Protein 6FU9 (pdb70)

Structure (mmCIF, N/CA/C/O backbone):
data_6FU9
#
_entry.id   6FU9
#
_cell.length_a   37.090
_cell.length_b   87.130
_cell.length_c   103.840
_cell.angle_alpha   90.00
_cell.angle_beta   90.00
_cell.angle_gamma   90.00
#
_symmetry.space_group_name_H-M   'P 21 21 21'
#
loop_
_entity.id
_entity.type
_entity.pdbx_description
1 polymer 'NBS-LRR class disease resistance protein'
2 polymer 'AVR-Pik protein'
3 water water
#
loop_
_atom_site.group_PDB
_atom_site.id
_atom_site.type_symbol
_atom_site.label_atom_id
_atom_site.label_alt_id
_atom_site.label_comp_id
_atom_site.label_asym_id
_atom_site.label_entity_id
_atom_site.label_seq_id
_atom_site.pdbx_PDB_ins_code
_atom_site.Cartn_x
_atom_site.Cartn_y
_atom_site.Cartn_z
_atom_site.occupancy
_atom_site.B_iso_or_equiv
_atom_site.auth_seq_id
_atom_site.auth_comp_id
_atom_site.auth_asym_id
_atom_site.auth_atom_id
_atom_site.pdbx_PDB_model_num
ATOM 1 N N . GLY A 1 3 ? 26.711 4.668 -1.267 1.00 45.52 186 GLY A N 1
ATOM 2 C CA . GLY A 1 3 ? 25.435 5.239 -0.787 1.00 42.79 186 GLY A CA 1
ATOM 3 C C . GLY A 1 3 ? 24.477 4.159 -0.335 1.00 34.61 186 GLY A C 1
ATOM 4 O O . GLY A 1 3 ? 24.851 3.031 0.030 1.00 41.59 186 GLY A O 1
ATOM 5 N N . GLY A 1 4 ? 23.216 4.482 -0.393 1.00 28.96 187 GLY A N 1
ATOM 6 C CA . GLY A 1 4 ? 22.243 3.545 0.128 1.00 24.11 187 GLY A CA 1
ATOM 7 C C . GLY A 1 4 ? 21.945 2.441 -0.819 1.00 20.42 187 GLY A C 1
ATOM 8 O O . GLY A 1 4 ? 22.269 2.541 -2.015 1.00 23.34 187 GLY A O 1
ATOM 9 N N . GLU A 1 5 ? 21.271 1.435 -0.333 1.00 17.56 188 GLU A N 1
ATOM 10 C CA . GLU A 1 5 ? 20.673 0.443 -1.252 1.00 16.16 188 GLU A CA 1
ATOM 11 C C . GLU A 1 5 ? 19.769 1.144 -2.252 1.00 15.59 188 GLU A C 1
ATOM 12 O O . GLU A 1 5 ? 18.950 1.967 -1.883 1.00 14.71 188 GLU A O 1
ATOM 18 N N . MET A 1 6 ? 19.938 0.780 -3.527 1.00 14.73 189 MET A N 1
ATOM 19 C CA . MET A 1 6 ? 19.229 1.483 -4.585 1.00 14.15 189 MET A CA 1
ATOM 20 C C . MET A 1 6 ? 17.727 1.163 -4.596 1.00 13.92 189 MET A C 1
ATOM 21 O O . MET A 1 6 ? 17.292 0.135 -4.162 1.00 15.05 189 MET A O 1
ATOM 26 N N . GLN A 1 7 ? 17.008 2.138 -5.142 1.00 15.10 190 GLN A N 1
ATOM 27 C CA . GLN A 1 7 ? 15.579 2.095 -5.338 1.00 14.73 190 GLN A CA 1
ATOM 28 C C . GLN A 1 7 ? 15.241 1.709 -6.802 1.00 12.71 190 GLN A C 1
ATOM 29 O O . GLN A 1 7 ? 16.015 2.064 -7.687 1.00 14.08 190 GLN A O 1
ATOM 35 N N . LYS A 1 8 ? 14.108 1.080 -6.982 1.00 12.30 191 LYS A N 1
ATOM 36 C CA . LYS A 1 8 ? 13.503 0.801 -8.292 1.00 12.93 191 LYS A CA 1
ATOM 37 C C . LYS A 1 8 ? 12.113 1.269 -8.287 1.00 13.37 191 LYS A C 1
ATOM 38 O O . LYS A 1 8 ? 11.281 0.831 -7.433 1.00 17.91 191 LYS A O 1
ATOM 44 N N . ILE A 1 9 ? 11.751 2.219 -9.171 1.00 12.49 192 ILE A N 1
ATOM 45 C CA . ILE A 1 9 ? 10.449 2.790 -9.259 1.00 12.51 192 ILE A CA 1
ATOM 46 C C . ILE A 1 9 ? 9.948 2.576 -10.685 1.00 12.72 192 ILE A C 1
ATOM 47 O O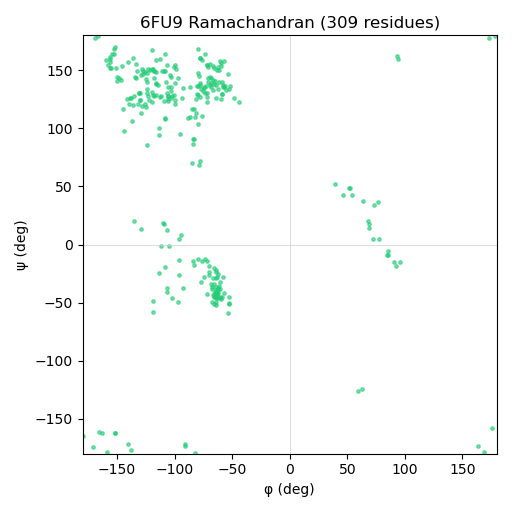 . ILE A 1 9 ? 10.659 2.909 -11.641 1.00 14.74 192 ILE A O 1
ATOM 52 N N . VAL A 1 10 ? 8.770 2.010 -10.836 1.00 12.40 193 VAL A N 1
ATOM 53 C CA . VAL A 1 10 ? 8.185 1.797 -12.177 1.00 13.09 193 VAL A CA 1
ATOM 54 C C . VAL A 1 10 ? 6.928 2.607 -12.289 1.00 12.32 193 VAL A C 1
ATOM 55 O O . VAL A 1 10 ? 6.032 2.497 -11.394 1.00 13.73 193 VAL A O 1
ATOM 59 N N . PHE A 1 11 ? 6.830 3.391 -13.364 1.00 13.10 194 PHE A N 1
ATOM 60 C CA . PHE A 1 11 ? 5.632 4.130 -13.707 1.00 14.09 194 PHE A CA 1
ATOM 61 C C . PHE A 1 11 ? 4.968 3.486 -14.929 1.00 14.20 194 PHE A C 1
ATOM 62 O O . PHE A 1 11 ? 5.672 2.915 -15.777 1.00 16.60 194 PHE A O 1
ATOM 70 N N . LYS A 1 12 ? 3.654 3.590 -14.995 1.00 14.60 195 LYS A N 1
ATOM 71 C CA . LYS A 1 12 ? 2.892 3.334 -16.230 1.00 15.58 195 LYS A CA 1
ATOM 72 C C . LYS A 1 12 ? 2.457 4.675 -16.742 1.00 15.78 195 LYS A C 1
ATOM 73 O O . LYS A 1 12 ? 1.802 5.461 -16.045 1.00 17.70 195 LYS A O 1
ATOM 79 N N . ILE A 1 13 ? 2.830 4.983 -18.011 1.00 16.07 196 ILE A N 1
ATOM 80 C CA . ILE A 1 13 ? 2.483 6.289 -18.631 1.00 17.68 196 ILE A CA 1
ATOM 81 C C . ILE A 1 13 ? 2.046 5.949 -20.006 1.00 20.18 196 ILE A C 1
ATOM 82 O O . ILE A 1 13 ? 2.882 5.580 -20.841 1.00 24.38 196 ILE A O 1
ATOM 87 N N . PRO A 1 14 ? 0.746 6.025 -20.271 1.00 24.41 197 PRO A N 1
ATOM 88 C CA . PRO A 1 14 ? 0.335 5.955 -21.680 1.00 31.16 197 PRO A CA 1
ATOM 89 C C . PRO A 1 14 ? 1.209 6.929 -22.522 1.00 31.94 197 PRO A C 1
ATOM 90 O O . PRO A 1 14 ? 1.352 8.086 -22.171 1.00 42.20 197 PRO A O 1
ATOM 94 N N . MET A 1 15 ? 1.844 6.422 -23.568 1.00 33.73 198 MET A N 1
ATOM 95 C CA . MET A 1 15 ? 2.736 7.294 -24.391 1.00 34.28 198 MET A CA 1
ATOM 96 C C . MET A 1 15 ? 2.446 7.217 -25.858 1.00 45.06 198 MET A C 1
ATOM 97 O O . MET A 1 15 ? 2.599 6.162 -26.412 1.00 47.97 198 MET A O 1
ATOM 102 N N . VAL A 1 16 ? 1.957 8.305 -26.478 1.00 55.25 199 VAL A N 1
ATOM 103 C CA . VAL A 1 16 ? 1.409 8.215 -27.853 1.00 63.33 199 VAL A CA 1
ATOM 104 C C . VAL A 1 16 ? 2.432 7.673 -28.924 1.00 73.60 199 VAL A C 1
ATOM 105 O O . VAL A 1 16 ? 2.027 7.032 -29.908 1.00 142.31 199 VAL A O 1
ATOM 109 N N . ASP A 1 17 ? 3.737 7.891 -28.700 1.00 69.93 200 ASP A N 1
ATOM 110 C CA . ASP A 1 17 ? 4.763 7.715 -29.733 1.00 39.61 200 ASP A CA 1
ATOM 111 C C . ASP A 1 17 ? 6.193 7.816 -29.180 1.00 35.31 200 ASP A C 1
ATOM 112 O O . ASP A 1 17 ? 6.375 7.953 -27.980 1.00 33.34 200 ASP A O 1
ATOM 117 N N . ASP A 1 18 ? 7.230 7.787 -30.009 1.00 44.51 201 ASP A N 1
ATOM 118 C CA . ASP A 1 18 ? 8.607 7.860 -29.472 1.00 33.51 201 ASP A CA 1
ATOM 119 C C . ASP A 1 18 ? 9.075 9.249 -28.961 1.00 29.26 201 ASP A C 1
ATOM 120 O O . ASP A 1 18 ? 9.950 9.323 -28.077 1.00 31.54 201 ASP A O 1
ATOM 125 N N . LYS A 1 19 ? 8.531 10.340 -29.513 1.00 32.27 202 LYS A N 1
ATOM 126 C CA . LYS A 1 19 ? 8.698 11.649 -28.931 1.00 31.12 202 LYS A CA 1
ATOM 127 C C . LYS A 1 19 ? 8.325 11.722 -27.455 1.00 32.55 202 LYS A C 1
ATOM 128 O O . LYS A 1 19 ? 9.058 12.334 -26.675 1.00 30.80 202 LYS A O 1
ATOM 134 N N . SER A 1 20 ? 7.191 11.130 -27.079 1.00 27.87 203 SER A N 1
ATOM 135 C CA . SER A 1 20 ? 6.748 11.178 -25.687 1.00 30.55 203 SER A CA 1
ATOM 136 C C . SER A 1 20 ? 7.695 10.422 -24.794 1.00 31.60 203 SER A C 1
ATOM 137 O O . SER A 1 20 ? 8.053 10.856 -23.655 1.00 27.11 203 SER A O 1
ATOM 140 N N . ARG A 1 21 ? 8.095 9.264 -25.292 1.00 27.33 204 ARG A N 1
ATOM 141 C CA . ARG A 1 21 ? 9.054 8.378 -24.658 1.00 25.89 204 ARG A CA 1
ATOM 142 C C . ARG A 1 21 ? 10.374 9.103 -24.444 1.00 26.40 204 ARG A C 1
ATOM 143 O O . ARG A 1 21 ? 10.929 9.018 -23.336 1.00 27.63 204 ARG A O 1
ATOM 151 N N . THR A 1 22 ? 10.832 9.819 -25.479 1.00 30.26 205 THR A N 1
ATOM 152 C CA . THR A 1 22 ? 12.106 10.557 -25.400 1.00 31.18 205 THR A CA 1
ATOM 153 C C . THR A 1 22 ? 12.048 11.651 -24.343 1.00 25.97 205 THR A C 1
ATOM 154 O O . THR A 1 22 ? 12.991 11.822 -23.576 1.00 25.53 205 THR A O 1
ATOM 158 N N . LYS A 1 23 ? 10.953 12.376 -24.293 1.00 25.60 206 LYS A N 1
ATOM 159 C CA . LYS A 1 23 ? 10.762 13.397 -23.272 1.00 24.37 206 LYS A CA 1
ATOM 160 C C . LYS A 1 23 ? 10.739 12.829 -21.839 1.00 21.56 206 LYS A C 1
ATOM 161 O O . LYS A 1 23 ? 11.339 13.400 -20.943 1.00 21.54 206 LYS A O 1
ATOM 167 N N . ALA A 1 24 ? 10.074 11.711 -21.668 1.00 20.34 207 ALA A N 1
ATOM 168 C CA . ALA A 1 24 ? 10.025 11.038 -20.398 1.00 18.24 207 ALA A CA 1
ATOM 169 C C . ALA A 1 24 ? 11.423 10.604 -20.029 1.00 17.74 207 ALA A C 1
ATOM 170 O O . ALA A 1 24 ? 11.846 10.838 -18.873 1.00 17.80 207 ALA A O 1
ATOM 172 N N . MET A 1 25 ? 12.185 10.012 -20.950 1.00 20.40 208 MET A N 1
ATOM 173 C CA . MET A 1 25 ? 13.492 9.530 -20.554 1.00 20.56 208 MET A CA 1
ATOM 174 C C . MET A 1 25 ? 14.409 10.719 -20.209 1.00 21.01 208 MET A C 1
ATOM 175 O O . MET A 1 25 ? 15.191 10.636 -19.255 1.00 19.75 208 MET A O 1
ATOM 180 N N . SER A 1 26 ? 14.321 11.822 -20.944 1.00 20.26 209 SER A N 1
ATOM 181 C CA A SER A 1 26 ? 15.133 12.978 -20.677 0.50 20.12 209 SER A CA 1
ATOM 182 C CA B SER A 1 26 ? 15.175 12.970 -20.669 0.50 19.67 209 SER A CA 1
ATOM 183 C C . SER A 1 26 ? 14.807 13.616 -19.310 1.00 18.31 209 SER A C 1
ATOM 184 O O . SER A 1 26 ? 15.703 13.991 -18.552 1.00 19.31 209 SER A O 1
ATOM 189 N N . LEU A 1 27 ? 13.529 13.769 -19.046 1.00 16.51 210 LEU A N 1
ATOM 190 C CA . LEU A 1 27 ? 13.079 14.326 -17.762 1.00 17.00 210 LEU A CA 1
ATOM 191 C C . LEU A 1 27 ? 13.545 13.460 -16.600 1.00 15.59 210 LEU A C 1
ATOM 192 O O . LEU A 1 27 ? 14.112 13.975 -15.636 1.00 16.33 210 LEU A O 1
ATOM 197 N N . VAL A 1 28 ? 13.377 12.170 -16.719 1.00 15.13 211 VAL A N 1
ATOM 198 C CA . VAL A 1 28 ? 13.802 11.285 -15.648 1.00 14.59 211 VAL A CA 1
ATOM 199 C C . VAL A 1 28 ? 15.278 11.302 -15.478 1.00 15.79 211 VAL A C 1
ATOM 200 O O . VAL A 1 28 ? 15.795 11.393 -14.330 1.00 16.19 211 VAL A O 1
ATOM 204 N N . ALA A 1 29 ? 16.047 11.239 -16.548 1.00 16.53 212 ALA A N 1
ATOM 205 C CA . ALA A 1 29 ? 17.489 11.252 -16.454 1.00 17.91 212 ALA A CA 1
ATOM 206 C C . ALA A 1 29 ? 18.054 12.540 -15.835 1.00 18.17 212 ALA A C 1
ATOM 207 O O . ALA A 1 29 ? 19.154 12.526 -15.297 1.00 20.39 212 ALA A O 1
ATOM 209 N N . SER A 1 30 ? 17.307 13.611 -15.953 1.00 17.73 213 SER A N 1
ATOM 210 C CA A SER A 1 30 ? 17.747 14.866 -15.348 0.50 18.60 213 SER A CA 1
ATOM 211 C CA B SER A 1 30 ? 17.629 14.914 -15.410 0.50 18.40 213 SER A CA 1
ATOM 212 C C . SER A 1 30 ? 17.335 15.048 -13.890 1.00 16.36 213 SER A C 1
ATOM 213 O O . SER A 1 30 ? 17.656 16.047 -13.301 1.00 19.38 213 SER A O 1
ATOM 218 N N . THR A 1 31 ? 16.669 14.044 -13.310 1.00 15.59 214 THR A N 1
ATOM 219 C CA . THR A 1 31 ? 16.176 14.109 -11.948 1.00 15.24 214 THR A CA 1
ATOM 220 C C . THR A 1 31 ? 17.265 13.657 -10.983 1.00 14.96 214 THR A C 1
ATOM 221 O O . THR A 1 31 ? 17.881 12.636 -11.162 1.00 14.63 214 THR A O 1
ATOM 225 N N . VAL A 1 32 ? 17.441 14.419 -9.874 1.00 14.97 215 VAL A N 1
ATOM 226 C CA . VAL A 1 32 ? 18.424 14.060 -8.892 1.00 15.05 215 VAL A CA 1
ATOM 227 C C . VAL A 1 32 ? 18.168 12.643 -8.388 1.00 14.25 215 VAL A C 1
ATOM 228 O O . VAL A 1 32 ? 17.021 12.250 -8.118 1.00 14.53 215 VAL A O 1
ATOM 232 N N . GLY A 1 33 ? 19.247 11.879 -8.279 1.00 14.75 216 GLY A N 1
ATOM 233 C CA . GLY A 1 33 ? 19.198 10.525 -7.747 1.00 15.19 216 GLY A CA 1
ATOM 234 C C . GLY A 1 33 ? 19.096 9.443 -8.812 1.00 13.55 216 GLY A C 1
ATOM 235 O O . GLY A 1 33 ? 19.273 8.259 -8.468 1.00 14.19 216 GLY A O 1
ATOM 236 N N . VAL A 1 34 ? 18.743 9.795 -10.091 1.00 13.19 217 VAL A N 1
ATOM 237 C CA . VAL A 1 34 ? 18.487 8.774 -11.065 1.00 12.75 217 VAL A CA 1
ATOM 238 C C . VAL A 1 34 ? 19.816 8.259 -11.656 1.00 14.60 217 VAL A C 1
ATOM 239 O O . VAL A 1 34 ? 20.585 9.048 -12.201 1.00 16.78 217 VAL A O 1
ATOM 243 N N . HIS A 1 35 ? 20.020 6.945 -11.591 1.00 13.18 218 HIS A N 1
ATOM 244 C CA . HIS A 1 35 ? 21.154 6.318 -12.236 1.00 14.32 218 HIS A CA 1
ATOM 245 C C . HIS A 1 35 ? 20.849 5.819 -13.632 1.00 14.70 218 HIS A C 1
ATOM 246 O O . HIS A 1 35 ? 21.743 5.880 -14.489 1.00 17.03 218 HIS A O 1
ATOM 253 N N . SER A 1 36 ? 19.667 5.300 -13.861 1.00 13.67 219 SER A N 1
ATOM 254 C CA . SER A 1 36 ? 19.279 4.781 -15.180 1.00 14.47 219 SER A CA 1
ATOM 255 C C . SER A 1 36 ? 17.800 4.749 -15.307 1.00 13.42 219 SER A C 1
ATOM 256 O O . SER A 1 36 ? 17.055 4.640 -14.302 1.00 14.34 219 SER A O 1
ATOM 259 N N . VAL A 1 37 ? 17.317 4.813 -16.556 1.00 13.38 220 VAL A N 1
ATOM 260 C CA . VAL A 1 37 ? 15.931 4.792 -16.843 1.00 13.67 220 VAL A CA 1
ATOM 261 C C . VAL A 1 37 ? 15.747 4.048 -18.200 1.00 13.98 220 VAL A C 1
ATOM 262 O O . VAL A 1 37 ? 16.554 4.232 -19.110 1.00 15.65 220 VAL A O 1
ATOM 266 N N . ALA A 1 38 ? 14.694 3.269 -18.281 1.00 14.32 221 ALA A N 1
ATOM 267 C CA . ALA A 1 38 ? 14.343 2.587 -19.534 1.00 16.38 221 ALA A CA 1
ATOM 268 C C . ALA A 1 38 ? 12.858 2.585 -19.752 1.00 15.00 221 ALA A C 1
ATOM 269 O O . ALA A 1 38 ? 12.062 2.633 -18.801 1.00 15.96 221 ALA A O 1
ATOM 271 N N . ILE A 1 39 ? 12.430 2.439 -20.995 1.00 15.49 222 ILE A N 1
ATOM 272 C CA . ILE A 1 39 ? 11.057 2.216 -21.351 1.00 17.06 222 ILE A CA 1
ATOM 273 C C . ILE A 1 39 ? 10.919 0.753 -21.626 1.00 19.34 222 ILE A C 1
ATOM 274 O O . ILE A 1 39 ? 11.656 0.230 -22.437 1.00 31.42 222 ILE A O 1
ATOM 279 N N . ALA A 1 40 ? 9.963 0.110 -21.010 1.00 17.60 223 ALA A N 1
ATOM 280 C CA . ALA A 1 40 ? 9.759 -1.356 -20.992 1.00 23.53 223 ALA A CA 1
ATOM 281 C C . ALA A 1 40 ? 8.265 -1.614 -21.097 1.00 19.39 223 ALA A C 1
ATOM 282 O O . ALA A 1 40 ? 7.459 -0.702 -21.373 1.00 17.89 223 ALA A O 1
ATOM 284 N N . GLY A 1 41 ? 7.922 -2.867 -20.928 1.00 18.70 224 GLY A N 1
ATOM 285 C CA . GLY A 1 41 ? 6.532 -3.299 -20.859 1.00 17.16 224 GLY A CA 1
ATOM 286 C C . GLY A 1 41 ? 5.966 -3.736 -22.190 1.00 16.46 224 GLY A C 1
ATOM 287 O O . GLY A 1 41 ? 6.497 -3.358 -23.272 1.00 17.29 224 GLY A O 1
ATOM 288 N N . ASP A 1 42 ? 4.872 -4.456 -22.114 1.00 15.51 225 ASP A N 1
ATOM 289 C CA . ASP A 1 42 ? 4.286 -4.986 -23.325 1.00 15.53 225 ASP A CA 1
ATOM 290 C C . ASP A 1 42 ? 3.883 -3.913 -24.306 1.00 15.90 225 ASP A C 1
ATOM 291 O O . ASP A 1 42 ? 4.006 -4.096 -25.529 1.00 18.87 225 ASP A O 1
ATOM 296 N N . LEU A 1 43 ? 3.366 -2.822 -23.789 1.00 15.64 226 LEU A N 1
ATOM 297 C CA . LEU A 1 43 ? 2.910 -1.675 -24.588 1.00 18.43 226 LEU A CA 1
ATOM 298 C C . LEU A 1 43 ? 3.938 -0.582 -24.699 1.00 16.62 226 LEU A C 1
ATOM 299 O O . LEU A 1 43 ? 3.669 0.519 -25.191 1.00 19.81 226 LEU A O 1
ATOM 304 N N . ARG A 1 44 ? 5.134 -0.811 -24.167 1.00 16.59 227 ARG A N 1
ATOM 305 C CA . ARG A 1 44 ? 6.186 0.230 -24.262 1.00 17.93 227 ARG A CA 1
ATOM 306 C C . ARG A 1 44 ? 5.743 1.466 -23.511 1.00 17.44 227 ARG A C 1
ATOM 307 O O . ARG A 1 44 ? 5.980 2.578 -23.861 1.00 18.51 227 ARG A O 1
ATOM 315 N N . ASP A 1 45 ? 5.065 1.198 -22.379 1.00 16.30 228 ASP A N 1
ATOM 316 C CA . ASP A 1 45 ? 4.598 2.298 -21.555 1.00 17.81 228 ASP A CA 1
ATOM 317 C C . ASP A 1 45 ? 4.985 2.156 -20.057 1.00 16.03 228 ASP A C 1
ATOM 318 O O . ASP A 1 45 ? 4.447 2.879 -19.201 1.00 18.26 228 ASP A O 1
ATOM 323 N N . GLN A 1 46 ? 5.899 1.245 -19.759 1.00 15.82 229 GLN A N 1
ATOM 324 C CA . GLN A 1 46 ? 6.490 1.139 -18.387 1.00 18.16 229 GLN A CA 1
ATOM 325 C C . GLN A 1 46 ? 7.754 1.959 -18.393 1.00 20.06 229 GLN A C 1
ATOM 326 O O . GLN A 1 46 ? 8.623 1.732 -19.243 1.00 29.79 229 GLN A O 1
ATOM 332 N N . VAL A 1 47 ? 7.911 2.901 -17.470 1.00 17.69 230 VAL A N 1
ATOM 333 C CA . VAL A 1 47 ? 9.130 3.670 -17.327 1.00 16.27 230 VAL A CA 1
ATOM 334 C C . VAL A 1 47 ? 9.793 3.177 -16.060 1.00 13.92 230 VAL A C 1
ATOM 335 O O . VAL A 1 47 ? 9.208 3.359 -14.974 1.00 14.47 230 VAL A O 1
ATOM 339 N N . VAL A 1 48 ? 10.880 2.464 -16.193 1.00 13.63 231 VAL A N 1
ATOM 340 C CA . VAL A 1 48 ? 11.587 1.810 -15.097 1.00 13.25 231 VAL A CA 1
ATOM 341 C C . VAL A 1 48 ? 12.771 2.680 -14.720 1.00 13.00 231 VAL A C 1
ATOM 342 O O . VAL A 1 48 ? 13.662 2.926 -15.538 1.00 14.69 231 VAL A O 1
ATOM 346 N N . VAL A 1 49 ? 12.796 3.110 -13.452 1.00 12.73 232 VAL A N 1
ATOM 347 C CA . VAL A 1 49 ? 13.747 4.047 -12.918 1.00 12.14 232 VAL A CA 1
ATOM 348 C C . VAL A 1 49 ? 14.563 3.439 -11.809 1.00 12.76 232 VAL A C 1
ATOM 349 O O . VAL A 1 49 ? 13.967 2.866 -10.878 1.00 13.92 232 VAL A O 1
ATOM 353 N N . VAL A 1 50 ? 15.861 3.523 -11.855 1.00 12.28 233 VAL A N 1
ATOM 354 C CA . VAL A 1 50 ? 16.743 3.017 -10.798 1.00 12.04 233 VAL A CA 1
ATOM 355 C C . VAL A 1 50 ? 17.611 4.119 -10.324 1.00 12.16 233 VAL A C 1
ATOM 356 O O . VAL A 1 50 ? 18.159 4.902 -11.080 1.00 13.21 233 VAL A O 1
ATOM 360 N N . GLY A 1 51 ? 17.832 4.193 -9.006 1.00 13.21 234 GLY A N 1
ATOM 361 C CA . GLY A 1 51 ? 18.734 5.184 -8.473 1.00 14.01 234 GLY A CA 1
ATOM 362 C C . GLY A 1 51 ? 18.787 5.200 -6.959 1.00 13.23 234 GLY A C 1
ATOM 363 O O . GLY A 1 51 ? 18.526 4.181 -6.324 1.00 15.25 234 GLY A O 1
ATOM 364 N N . ASP A 1 52 ? 19.210 6.323 -6.407 1.00 13.74 235 ASP A N 1
ATOM 365 C CA . ASP A 1 52 ? 19.441 6.435 -4.976 1.00 14.73 235 ASP A CA 1
ATOM 366 C C . ASP A 1 52 ? 19.059 7.829 -4.527 1.00 13.99 235 ASP A C 1
ATOM 367 O O . ASP A 1 52 ? 19.619 8.797 -4.945 1.00 18.24 235 ASP A O 1
ATOM 372 N N . GLY A 1 53 ? 18.059 7.921 -3.659 1.00 15.11 236 GLY A N 1
ATOM 373 C CA . GLY A 1 53 ? 17.621 9.236 -3.206 1.00 16.12 236 GLY A CA 1
ATOM 374 C C . GLY A 1 53 ? 16.770 10.015 -4.215 1.00 14.99 236 GLY A C 1
ATOM 375 O O . GLY A 1 53 ? 16.856 11.220 -4.273 1.00 17.02 236 GLY A O 1
ATOM 376 N N . ILE A 1 54 ? 15.932 9.299 -4.948 1.00 13.90 237 ILE A N 1
ATOM 377 C CA . ILE A 1 54 ? 15.002 9.913 -5.874 1.00 13.10 237 ILE A CA 1
ATOM 378 C C . ILE A 1 54 ? 13.786 10.429 -5.099 1.00 13.59 237 ILE A C 1
ATOM 379 O O . ILE A 1 54 ? 13.187 9.673 -4.358 1.00 15.98 237 ILE A O 1
ATOM 384 N N . ASP A 1 55 ? 13.435 11.681 -5.334 1.00 14.61 238 ASP A N 1
ATOM 385 C CA . ASP A 1 55 ? 12.174 12.232 -4.822 1.00 15.25 238 ASP A CA 1
ATOM 386 C C . ASP A 1 55 ? 11.049 11.833 -5.798 1.00 15.05 238 ASP A C 1
ATOM 387 O O . ASP A 1 55 ? 10.770 12.519 -6.795 1.00 16.40 238 ASP A O 1
ATOM 392 N N . SER A 1 56 ? 10.447 10.698 -5.519 1.00 16.00 239 SER A N 1
ATOM 393 C CA . SER A 1 56 ? 9.454 10.177 -6.431 1.00 19.13 239 SER A CA 1
ATOM 394 C C . SER A 1 56 ? 8.193 11.018 -6.421 1.00 19.28 239 SER A C 1
ATOM 395 O O . SER A 1 56 ? 7.471 10.996 -7.405 1.00 20.99 239 SER A O 1
ATOM 398 N N . ILE A 1 57 ? 7.901 11.711 -5.333 1.00 23.95 240 ILE A N 1
ATOM 399 C CA . ILE A 1 57 ? 6.825 12.689 -5.228 1.00 24.75 240 ILE A CA 1
ATOM 400 C C . ILE A 1 57 ? 6.905 13.722 -6.280 1.00 24.31 240 ILE A C 1
ATOM 401 O O . ILE A 1 57 ? 5.953 13.945 -7.033 1.00 27.80 240 ILE A O 1
ATOM 406 N N . ASN A 1 58 ? 8.025 14.414 -6.299 1.00 24.58 241 ASN A N 1
ATOM 407 C CA . ASN A 1 58 ? 8.223 15.477 -7.272 1.00 22.52 241 ASN A CA 1
ATOM 408 C C . ASN A 1 58 ? 8.324 14.867 -8.681 1.00 18.90 241 ASN A C 1
ATOM 409 O O . ASN A 1 58 ? 7.860 15.489 -9.623 1.00 22.82 241 ASN A O 1
ATOM 414 N N . LEU A 1 59 ? 8.939 13.708 -8.803 1.00 16.76 242 LEU A N 1
ATOM 415 C CA . LEU A 1 59 ? 9.112 13.136 -10.144 1.00 15.08 242 LEU A CA 1
ATOM 416 C C . LEU A 1 59 ? 7.779 12.789 -10.803 1.00 15.14 242 LEU A C 1
ATOM 417 O O . LEU A 1 59 ? 7.548 13.129 -11.987 1.00 15.32 242 LEU A O 1
ATOM 422 N N . VAL A 1 60 ? 6.846 12.180 -10.073 1.00 15.77 243 VAL A N 1
ATOM 423 C CA . VAL A 1 60 ? 5.567 11.913 -10.652 1.00 15.97 243 VAL A CA 1
ATOM 424 C C . VAL A 1 60 ? 4.802 13.170 -11.056 1.00 17.66 243 VAL A C 1
ATOM 425 O O . VAL A 1 60 ? 4.136 13.200 -12.088 1.00 17.29 243 VAL A O 1
ATOM 429 N N . SER A 1 61 ? 4.907 14.220 -10.253 1.00 17.41 244 SER A N 1
ATOM 430 C CA . SER A 1 61 ? 4.298 15.484 -10.575 1.00 19.15 244 SER A CA 1
ATOM 431 C C . SER A 1 61 ? 4.849 16.057 -11.878 1.00 17.92 244 SER A C 1
ATOM 432 O O . SER A 1 61 ? 4.089 16.537 -12.767 1.00 18.81 244 SER A O 1
ATOM 435 N N . ALA A 1 62 ? 6.169 16.009 -12.018 1.00 16.97 245 ALA A N 1
ATOM 436 C CA . ALA A 1 62 ? 6.808 16.547 -13.209 1.00 16.61 245 ALA A CA 1
ATOM 437 C C . ALA A 1 62 ? 6.372 15.741 -14.433 1.00 16.02 245 ALA A C 1
ATOM 438 O O . ALA A 1 62 ? 6.056 16.325 -15.486 1.00 17.58 245 ALA A O 1
ATOM 440 N N . LEU A 1 63 ? 6.307 14.424 -14.296 1.00 15.38 246 LEU A N 1
ATOM 441 C CA . LEU A 1 63 ? 5.852 13.582 -15.429 1.00 14.71 246 LEU A CA 1
ATOM 442 C C . LEU A 1 63 ? 4.447 13.897 -15.817 1.00 15.96 246 LEU A C 1
ATOM 443 O O . LEU A 1 63 ? 4.119 13.959 -17.053 1.00 17.07 246 LEU A O 1
ATOM 448 N N . ARG A 1 64 ? 3.564 14.151 -14.864 1.00 16.24 247 ARG A N 1
ATOM 449 C CA . ARG A 1 64 ? 2.184 14.479 -15.156 1.00 16.56 247 ARG A CA 1
ATOM 450 C C . ARG A 1 64 ? 2.074 15.814 -15.879 1.00 18.41 247 ARG A C 1
ATOM 451 O O . ARG A 1 64 ? 1.173 15.968 -16.701 1.00 20.62 247 ARG A O 1
ATOM 459 N N . LYS A 1 65 ? 2.940 16.776 -15.576 1.00 17.10 248 LYS A N 1
ATOM 460 C CA . LYS A 1 65 ? 2.886 18.095 -16.226 1.00 19.12 248 LYS A CA 1
ATOM 461 C C . LYS A 1 65 ? 3.448 18.074 -17.626 1.00 21.47 248 LYS A C 1
ATOM 462 O O . LYS A 1 65 ? 2.941 18.789 -18.490 1.00 21.79 248 LYS A O 1
ATOM 468 N N . LYS A 1 66 ? 4.452 17.223 -17.873 1.00 19.76 249 LYS A N 1
ATOM 469 C CA . LYS A 1 66 ? 5.225 17.320 -19.094 1.00 21.13 249 LYS A CA 1
ATOM 470 C C . LYS A 1 66 ? 5.062 16.155 -20.033 1.00 21.02 249 LYS A C 1
ATOM 471 O O . LYS A 1 66 ? 5.333 16.303 -21.248 1.00 23.96 249 LYS A O 1
ATOM 477 N N . VAL A 1 67 ? 4.686 14.991 -19.563 1.00 20.03 250 VAL A N 1
ATOM 478 C CA . VAL A 1 67 ? 4.669 13.780 -20.407 1.00 20.75 250 VAL A CA 1
ATOM 479 C C . VAL A 1 67 ? 3.310 13.173 -20.557 1.00 19.65 250 VAL A C 1
ATOM 480 O O . VAL A 1 67 ? 2.925 12.875 -21.692 1.00 21.66 250 VAL A O 1
ATOM 484 N N . GLY A 1 68 ? 2.558 12.956 -19.482 1.00 19.32 251 GLY A N 1
ATOM 485 C CA . GLY A 1 68 ? 1.252 12.318 -19.597 1.00 20.17 251 GLY A CA 1
ATOM 486 C C . GLY A 1 68 ? 0.789 11.834 -18.254 1.00 17.33 251 GLY A C 1
ATOM 487 O O . GLY A 1 68 ? 1.492 12.081 -17.258 1.00 17.57 251 GLY A O 1
ATOM 488 N N . PRO A 1 69 ? -0.319 11.114 -18.205 1.00 18.67 252 PRO A N 1
ATOM 489 C CA . PRO A 1 69 ? -0.956 10.761 -16.946 1.00 18.10 252 PRO A CA 1
ATOM 490 C C . PRO A 1 69 ? -0.271 9.592 -16.205 1.00 17.87 252 PRO A C 1
ATOM 491 O O . PRO A 1 69 ? -0.768 8.464 -16.106 1.00 20.81 252 PRO A O 1
ATOM 495 N N . ALA A 1 70 ? 0.894 9.850 -15.660 1.00 18.03 253 ALA A N 1
ATOM 496 C CA . ALA A 1 70 ? 1.696 8.863 -15.007 1.00 16.24 253 ALA A CA 1
ATOM 497 C C . ALA A 1 70 ? 1.055 8.305 -13.739 1.00 16.38 253 ALA A C 1
ATOM 498 O O . ALA A 1 70 ? 0.486 9.057 -12.963 1.00 18.98 253 ALA A O 1
ATOM 500 N N . MET A 1 71 ? 1.170 6.984 -13.579 1.00 15.71 254 MET A N 1
ATOM 501 C CA . MET A 1 71 ? 0.779 6.298 -12.345 1.00 17.26 254 MET A CA 1
ATOM 502 C C . MET A 1 71 ? 1.938 5.431 -11.857 1.00 15.20 254 MET A C 1
ATOM 503 O O . MET A 1 71 ? 2.662 4.812 -12.656 1.00 15.80 254 MET A O 1
ATOM 508 N N . PHE A 1 72 ? 2.062 5.295 -10.556 1.00 14.86 255 PHE A N 1
ATOM 509 C CA . PHE A 1 72 ? 2.982 4.313 -10.010 1.00 14.12 255 PHE A CA 1
ATOM 510 C C . PHE A 1 72 ? 2.497 2.905 -10.284 1.00 14.64 255 PHE A C 1
ATOM 511 O O . PHE A 1 72 ? 1.318 2.580 -10.030 1.00 16.66 255 PHE A O 1
ATOM 519 N N . LEU A 1 73 ? 3.397 2.028 -10.716 1.00 13.49 256 LEU A N 1
ATOM 520 C CA . LEU A 1 73 ? 3.171 0.597 -10.824 1.00 13.48 256 LEU A CA 1
ATOM 521 C C . LEU A 1 73 ? 3.895 -0.182 -9.755 1.00 13.26 256 LEU A C 1
ATOM 522 O O . LEU A 1 73 ? 3.371 -1.188 -9.273 1.00 13.38 256 LEU A O 1
ATOM 527 N N . GLU A 1 74 ? 5.127 0.211 -9.472 1.00 13.10 257 GLU A N 1
ATOM 528 C CA . GLU A 1 74 ? 5.917 -0.527 -8.496 1.00 13.14 257 GLU A CA 1
ATOM 529 C C . GLU A 1 74 ? 6.866 0.387 -7.766 1.00 13.24 257 GLU A C 1
ATOM 530 O O . GLU A 1 74 ? 7.448 1.323 -8.342 1.00 14.23 257 GLU A O 1
ATOM 536 N N . VAL A 1 75 ? 7.028 0.076 -6.473 1.00 12.94 258 VAL A N 1
ATOM 537 C CA . VAL A 1 75 ? 8.107 0.668 -5.684 1.00 12.92 258 VAL A CA 1
ATOM 538 C C . VAL A 1 75 ? 8.829 -0.489 -4.984 1.00 12.78 258 VAL A C 1
ATOM 539 O O . VAL A 1 75 ? 8.175 -1.276 -4.283 1.00 13.29 258 VAL A O 1
ATOM 543 N N . SER A 1 76 ? 10.132 -0.607 -5.174 1.00 11.59 259 SER A N 1
ATOM 544 C CA . SER A 1 76 ? 10.883 -1.675 -4.564 1.00 11.75 259 SER A CA 1
ATOM 545 C C . SER A 1 76 ? 12.330 -1.222 -4.357 1.00 11.30 259 SER A C 1
ATOM 546 O O . SER A 1 76 ? 12.732 -0.168 -4.838 1.00 12.88 259 SER A O 1
ATOM 549 N N . GLN A 1 77 ? 13.064 -2.021 -3.592 1.00 12.40 260 GLN A N 1
ATOM 550 C CA . GLN A 1 77 ? 14.479 -1.836 -3.427 1.00 12.46 260 GLN A CA 1
ATOM 551 C C . GLN A 1 77 ? 15.212 -2.826 -4.325 1.00 12.64 260 GLN A C 1
ATOM 552 O O . GLN A 1 77 ? 14.704 -3.900 -4.606 1.00 14.06 260 GLN A O 1
ATOM 558 N N . VAL A 1 78 ? 16.423 -2.477 -4.752 1.00 13.99 261 VAL A N 1
ATOM 559 C CA . VAL A 1 78 ? 17.253 -3.375 -5.513 1.00 14.36 261 VAL A CA 1
ATOM 560 C C . VAL A 1 78 ? 17.879 -4.421 -4.562 1.00 14.39 261 VAL A C 1
ATOM 561 O O . VAL A 1 78 ? 18.346 -4.033 -3.478 1.00 16.27 261 VAL A O 1
ATOM 565 N N . LYS A 1 79 ? 17.842 -5.694 -4.936 1.00 13.76 262 LYS A N 1
ATOM 566 C CA . LYS A 1 79 ? 18.531 -6.740 -4.204 1.00 14.94 262 LYS A CA 1
ATOM 567 C C . LYS A 1 79 ? 20.008 -6.725 -4.591 1.00 14.28 262 LYS A C 1
ATOM 568 O O . LYS A 1 79 ? 20.384 -7.141 -5.712 1.00 16.16 262 LYS A O 1
ATOM 574 N N . GLU A 1 80 ? 20.845 -6.184 -3.704 1.00 15.85 263 GLU A N 1
ATOM 575 C CA . GLU A 1 80 ? 22.247 -5.931 -4.052 1.00 18.47 263 GLU A CA 1
ATOM 576 C C . GLU A 1 80 ? 23.176 -7.015 -3.619 1.00 18.52 263 GLU A C 1
ATOM 577 O O . GLU A 1 80 ? 24.271 -7.057 -4.135 1.00 24.41 263 GLU A O 1
ATOM 583 N N . ASP A 1 81 ? 22.729 -7.913 -2.759 1.00 19.37 264 ASP A N 1
ATOM 584 C CA . ASP A 1 81 ? 23.609 -8.984 -2.230 1.00 24.83 264 ASP A CA 1
ATOM 585 C C . ASP A 1 81 ? 23.197 -10.345 -2.751 1.00 31.91 264 ASP A C 1
ATOM 586 O O . ASP A 1 81 ? 22.177 -10.541 -3.452 1.00 31.83 264 ASP A O 1
ATOM 592 N N . LYS B 2 10 ? -7.975 -16.387 -25.286 1.00 82.56 30 LYS B N 1
ATOM 593 C CA . LYS B 2 10 ? -9.005 -17.132 -24.484 1.00 75.54 30 LYS B CA 1
ATOM 594 C C . LYS B 2 10 ? -8.530 -18.405 -23.736 1.00 65.12 30 LYS B C 1
ATOM 595 O O . LYS B 2 10 ? -9.321 -18.982 -22.997 1.00 64.92 30 LYS B O 1
ATOM 601 N N . ARG B 2 11 ? -7.262 -18.819 -23.892 1.00 48.68 31 ARG B N 1
ATOM 602 C CA . ARG B 2 11 ? -6.694 -19.986 -23.184 1.00 35.48 31 ARG B CA 1
ATOM 603 C C . ARG B 2 11 ? -6.591 -19.742 -21.689 1.00 30.55 31 ARG B C 1
ATOM 604 O O . ARG B 2 11 ? -6.443 -18.589 -21.23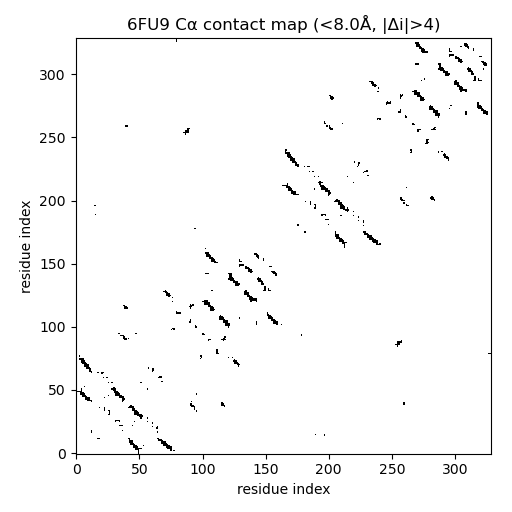8 1.00 42.19 31 ARG B O 1
ATOM 612 N N . ALA B 2 12 ? -6.634 -20.833 -20.924 1.00 35.68 32 ALA B N 1
ATOM 613 C CA . ALA B 2 12 ? -6.256 -20.773 -19.516 1.00 31.34 32 ALA B CA 1
ATOM 614 C C . ALA B 2 12 ? -4.825 -20.314 -19.427 1.00 28.42 32 ALA B C 1
ATOM 615 O O . ALA B 2 12 ? -4.044 -20.499 -20.381 1.00 28.38 32 ALA B O 1
ATOM 617 N N . ILE B 2 13 ? -4.473 -19.694 -18.294 1.00 27.76 33 ILE B N 1
ATOM 618 C CA . ILE B 2 13 ? -3.123 -19.156 -18.142 1.00 24.16 33 ILE B CA 1
ATOM 619 C C . ILE B 2 13 ? -2.118 -20.283 -18.296 1.00 23.79 33 ILE B C 1
ATOM 620 O O . ILE B 2 13 ? -2.216 -21.347 -17.684 1.00 28.28 33 ILE B O 1
ATOM 625 N N . ASP B 2 14 ? -1.130 -20.051 -19.158 1.00 22.72 34 ASP B N 1
ATOM 626 C CA . ASP B 2 14 ? -0.104 -21.046 -19.454 1.00 22.96 34 ASP B CA 1
ATOM 627 C C . ASP B 2 14 ? 1.217 -20.302 -19.660 1.00 20.53 34 ASP B C 1
ATOM 628 O O . ASP B 2 14 ? 1.462 -19.772 -20.761 1.00 19.67 34 ASP B O 1
ATOM 633 N N . LEU B 2 15 ? 2.077 -20.216 -18.648 1.00 20.10 35 LEU B N 1
ATOM 634 C CA . LEU B 2 15 ? 3.306 -19.477 -18.800 1.00 19.88 35 LEU B CA 1
ATOM 635 C C . LEU B 2 15 ? 4.249 -20.072 -19.829 1.00 20.21 35 LEU B C 1
ATOM 636 O O . LEU B 2 15 ? 5.108 -19.352 -20.334 1.00 22.00 35 LEU B O 1
ATOM 641 N N . SER B 2 16 ? 4.096 -21.367 -20.141 1.00 22.06 36 SER B N 1
ATOM 642 C CA . SER B 2 16 ? 4.904 -21.969 -21.206 1.00 23.71 36 SER B CA 1
ATOM 643 C C . SER B 2 16 ? 4.592 -21.387 -22.590 1.00 23.70 36 SER B C 1
ATOM 644 O O . SER B 2 16 ? 5.380 -21.573 -23.523 1.00 28.63 36 SER B O 1
ATOM 647 N N . ARG B 2 17 ? 3.432 -20.763 -22.769 1.00 20.49 37 ARG B N 1
ATOM 648 C CA . ARG B 2 17 ? 3.094 -20.173 -24.057 1.00 20.24 37 ARG B CA 1
ATOM 649 C C . ARG B 2 17 ? 3.204 -18.681 -24.077 1.00 17.58 37 ARG B C 1
ATOM 650 O O . ARG B 2 17 ? 2.965 -18.073 -25.130 1.00 18.28 37 ARG B O 1
ATOM 658 N N . GLU B 2 18 ? 3.558 -18.072 -22.928 1.00 17.19 38 GLU B N 1
ATOM 659 C CA . GLU B 2 18 ? 3.648 -16.591 -22.900 1.00 16.01 38 GLU B CA 1
ATOM 660 C C . GLU B 2 18 ? 4.950 -16.097 -23.512 1.00 15.11 38 GLU B C 1
ATOM 661 O O . GLU B 2 18 ? 6.027 -16.634 -23.181 1.00 16.27 38 GLU B O 1
ATOM 667 N N . ARG B 2 19 ? 4.885 -15.042 -24.342 1.00 14.03 39 ARG B N 1
ATOM 668 C CA . ARG B 2 19 ? 6.108 -14.382 -24.780 1.00 14.42 39 ARG B CA 1
ATOM 669 C C . ARG B 2 19 ? 6.808 -13.806 -23.555 1.00 14.34 39 ARG B C 1
ATOM 670 O O . ARG B 2 19 ? 6.154 -13.456 -22.534 1.00 14.55 39 ARG B O 1
ATOM 678 N N . ASP B 2 20 ? 8.136 -13.672 -23.628 1.00 14.58 40 ASP B N 1
ATOM 679 C CA . ASP B 2 20 ? 8.854 -13.051 -22.514 1.00 15.77 40 ASP B CA 1
ATOM 680 C C . ASP B 2 20 ? 8.364 -11.655 -22.330 1.00 15.52 40 ASP B C 1
ATOM 681 O O . ASP B 2 20 ? 7.832 -10.978 -23.193 1.00 16.29 40 ASP B O 1
ATOM 686 N N . PRO B 2 21 ? 8.566 -11.123 -21.097 1.00 14.61 41 PRO B N 1
ATOM 687 C CA . PRO B 2 21 ? 8.400 -9.697 -20.861 1.00 14.59 41 PRO B CA 1
ATOM 688 C C . PRO B 2 21 ? 9.317 -8.910 -21.800 1.00 15.80 41 PRO B C 1
ATOM 689 O O . PRO B 2 21 ? 10.362 -9.412 -22.238 1.00 19.04 41 PRO B O 1
ATOM 693 N N . ASN B 2 22 ? 8.966 -7.655 -22.022 1.00 16.21 42 ASN B N 1
ATOM 694 C CA . ASN B 2 22 ? 9.792 -6.697 -22.733 1.00 17.05 42 ASN B CA 1
ATOM 695 C C . ASN B 2 22 ? 10.552 -5.933 -21.710 1.00 18.45 42 ASN B C 1
ATOM 696 O O . ASN B 2 22 ? 9.952 -5.145 -20.993 1.00 25.66 42 ASN B O 1
ATOM 701 N N . PHE B 2 23 ? 11.763 -6.359 -21.446 1.00 21.96 43 PHE B N 1
ATOM 702 C CA . PHE B 2 23 ? 12.525 -5.900 -20.288 1.00 21.73 43 PHE B CA 1
ATOM 703 C C . PHE B 2 23 ? 13.804 -5.221 -20.734 1.00 21.15 43 PHE B C 1
ATOM 704 O O . PHE B 2 23 ? 14.238 -5.343 -21.894 1.00 21.99 43 PHE B O 1
ATOM 712 N N . PHE B 2 24 ? 14.409 -4.556 -19.759 1.00 21.14 44 PHE B N 1
ATOM 713 C CA . PHE B 2 24 ? 15.695 -3.949 -19.869 1.00 20.87 44 PHE B CA 1
ATOM 714 C C . PHE B 2 24 ? 16.483 -4.268 -18.605 1.00 20.60 44 PHE B C 1
ATOM 715 O O . PHE B 2 24 ? 15.965 -3.996 -17.460 1.00 23.61 44 PHE B O 1
ATOM 723 N N . ASP B 2 25 ? 17.605 -4.923 -18.776 1.00 19.36 45 ASP B N 1
ATOM 724 C CA . ASP B 2 25 ? 18.459 -5.161 -17.564 1.00 18.70 45 ASP B CA 1
ATOM 725 C C . ASP B 2 25 ? 19.383 -3.954 -17.340 1.00 18.49 45 ASP B C 1
ATOM 726 O O . ASP B 2 25 ? 20.300 -3.709 -18.089 1.00 23.46 45 ASP B O 1
ATOM 731 N N . HIS B 2 26 ? 19.125 -3.187 -16.300 1.00 17.52 46 HIS B N 1
ATOM 732 C CA . HIS B 2 26 ? 19.920 -2.009 -16.021 1.00 17.54 46 HIS B CA 1
ATOM 733 C C . HIS B 2 26 ? 21.345 -2.401 -15.633 1.00 18.35 46 HIS B C 1
ATOM 734 O O . HIS B 2 26 ? 21.570 -3.332 -14.888 1.00 18.27 46 HIS B O 1
ATOM 741 N N . PRO B 2 27 ? 22.315 -1.741 -16.221 1.00 25.35 47 PRO B N 1
ATOM 742 C CA . PRO B 2 27 ? 23.686 -2.232 -16.107 1.00 27.99 47 PRO B CA 1
ATOM 743 C C . PRO B 2 27 ? 24.303 -2.091 -14.718 1.00 29.57 47 PRO B C 1
ATOM 744 O O . PRO B 2 27 ? 25.245 -2.841 -14.397 1.00 31.53 47 PRO B O 1
ATOM 748 N N . GLY B 2 28 ? 23.836 -1.179 -13.873 1.00 28.99 48 GLY B N 1
ATOM 749 C CA . GLY B 2 28 ? 24.612 -0.964 -12.625 1.00 31.25 48 GLY B CA 1
ATOM 750 C C . GLY B 2 28 ? 24.140 -1.766 -11.425 1.00 26.65 48 GLY B C 1
ATOM 751 O O . GLY B 2 28 ? 24.611 -1.541 -10.310 1.00 31.50 48 GLY B O 1
ATOM 752 N N . ILE B 2 29 ? 23.215 -2.690 -11.645 1.00 23.76 49 ILE B N 1
ATOM 753 C CA . ILE B 2 29 ? 22.571 -3.426 -10.556 1.00 21.06 49 ILE B CA 1
ATOM 754 C C . ILE B 2 29 ? 22.517 -4.887 -10.988 1.00 17.62 49 ILE B C 1
ATOM 755 O O . ILE B 2 29 ? 22.557 -5.203 -12.195 1.00 17.20 49 ILE B O 1
ATOM 760 N N . PRO B 2 30 ? 22.352 -5.801 -10.050 1.00 16.61 50 PRO B N 1
ATOM 761 C CA . PRO B 2 30 ? 22.310 -7.185 -10.426 1.00 15.62 50 PRO B CA 1
ATOM 762 C C . PRO B 2 30 ? 21.143 -7.504 -11.375 1.00 15.15 50 PRO B C 1
ATOM 763 O O . PRO B 2 30 ? 20.096 -6.879 -11.301 1.00 15.74 50 PRO B O 1
ATOM 767 N N . VAL B 2 31 ? 21.356 -8.487 -12.220 1.00 15.06 51 VAL B N 1
ATOM 768 C CA . VAL B 2 31 ? 20.288 -8.894 -13.129 1.00 14.98 51 VAL B CA 1
ATOM 769 C C . VAL B 2 31 ? 19.207 -9.609 -12.337 1.00 15.42 51 VAL B C 1
ATOM 770 O O . VAL B 2 31 ? 19.506 -10.595 -11.649 1.00 15.82 51 VAL B O 1
ATOM 774 N N . PRO B 2 32 ? 17.948 -9.176 -12.455 1.00 14.08 52 PRO B N 1
ATOM 775 C CA . PRO B 2 32 ? 16.884 -9.871 -11.692 1.00 15.11 52 PRO B CA 1
ATOM 776 C C . PRO B 2 32 ? 16.614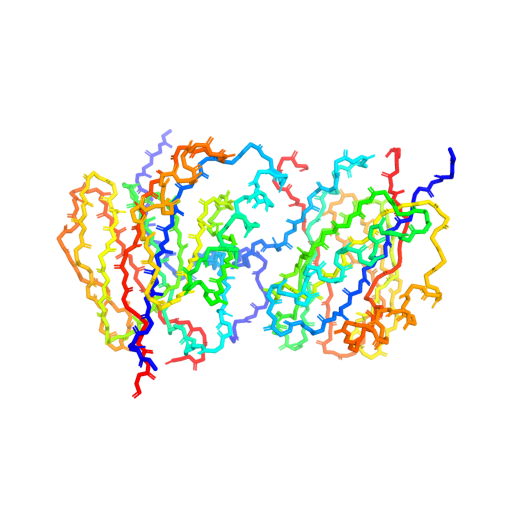 -11.262 -12.274 1.00 15.33 52 PRO B C 1
ATOM 777 O O . PRO B 2 32 ? 16.641 -11.483 -13.481 1.00 16.30 52 PRO B O 1
ATOM 781 N N . GLU B 2 33 ? 16.329 -12.226 -11.395 1.00 15.42 53 GLU B N 1
ATOM 782 C CA . GLU B 2 33 ? 16.245 -13.609 -11.756 1.00 16.22 53 GLU B CA 1
ATOM 783 C C . GLU B 2 33 ? 14.920 -14.048 -12.331 1.00 16.49 53 GLU B C 1
ATOM 784 O O . GLU B 2 33 ? 14.867 -15.159 -12.916 1.00 17.03 53 GLU B O 1
ATOM 790 N N . CYS B 2 34 ? 13.864 -13.268 -12.124 1.00 15.23 54 CYS B N 1
ATOM 791 C CA . CYS B 2 34 ? 12.518 -13.686 -12.442 1.00 14.35 54 CYS B CA 1
ATOM 792 C C . CYS B 2 34 ? 11.845 -12.833 -13.484 1.00 13.49 54 CYS B C 1
ATOM 793 O O . CYS B 2 34 ? 12.074 -11.649 -13.580 1.00 14.52 54 CYS B O 1
ATOM 796 N N . PHE B 2 35 ? 10.960 -13.491 -14.229 1.00 13.92 55 PHE B N 1
ATOM 797 C CA . PHE B 2 35 ? 9.930 -12.832 -14.995 1.00 13.39 55 PHE B CA 1
ATOM 798 C C . PHE B 2 35 ? 8.618 -12.891 -14.235 1.00 13.85 55 PHE B C 1
ATOM 799 O O . PHE B 2 35 ? 8.288 -13.925 -13.645 1.00 18.38 55 PHE B O 1
ATOM 807 N N . TRP B 2 36 ? 7.884 -11.780 -14.265 1.00 13.51 56 TRP B N 1
ATOM 808 C CA . TRP B 2 36 ? 6.530 -11.737 -13.731 1.00 13.76 56 TRP B CA 1
ATOM 809 C C . TRP B 2 36 ? 5.543 -11.404 -14.805 1.00 13.10 56 TRP B C 1
ATOM 810 O O . TRP B 2 36 ? 5.884 -10.681 -15.763 1.00 13.29 56 TRP B O 1
ATOM 821 N N . PHE B 2 37 ? 4.331 -11.909 -14.622 1.00 13.29 57 PHE B N 1
ATOM 822 C CA . PHE B 2 37 ? 3.255 -11.710 -15.610 1.00 13.64 57 PHE B CA 1
ATOM 823 C C . PHE B 2 37 ? 1.959 -11.426 -14.824 1.00 13.27 57 PHE B C 1
ATOM 824 O O . PHE B 2 37 ? 1.615 -12.173 -13.899 1.00 14.45 57 PHE B O 1
ATOM 832 N N . MET B 2 38 ? 1.300 -10.321 -15.151 1.00 13.88 58 MET B N 1
ATOM 833 C CA . MET B 2 38 ? 0.071 -9.908 -14.463 1.00 13.94 58 MET B CA 1
ATOM 834 C C . MET B 2 38 ? -1.134 -10.159 -15.405 1.00 15.41 58 MET B C 1
ATOM 835 O O . MET B 2 38 ? -1.108 -9.722 -16.573 1.00 17.25 58 MET B O 1
ATOM 840 N N . PHE B 2 39 ? -2.156 -10.818 -14.874 1.00 15.82 59 PHE B N 1
ATOM 841 C CA . PHE B 2 39 ? -3.333 -11.159 -15.604 1.00 16.49 59 PHE B CA 1
ATOM 842 C C . PHE B 2 39 ? -4.570 -10.683 -14.881 1.00 18.05 59 PHE B C 1
ATOM 843 O O . PHE B 2 39 ? -4.633 -10.671 -13.640 1.00 18.36 59 PHE B O 1
ATOM 851 N N . LYS B 2 40 ? -5.576 -10.355 -15.635 1.00 19.80 60 LYS B N 1
ATOM 852 C CA . LYS B 2 40 ? -6.889 -10.045 -15.116 1.00 22.64 60 LYS B CA 1
ATOM 853 C C . LYS B 2 40 ? -7.854 -10.955 -15.857 1.00 25.61 60 LYS B C 1
ATOM 854 O O . LYS B 2 40 ? -7.945 -10.899 -17.126 1.00 25.92 60 LYS B O 1
ATOM 860 N N . ASN B 2 41 ? -8.580 -11.784 -15.102 1.00 26.04 61 ASN B N 1
ATOM 861 C CA . ASN B 2 41 ? -9.462 -12.824 -15.662 1.00 25.62 61 ASN B CA 1
ATOM 862 C C . ASN B 2 41 ? -8.872 -13.508 -16.846 1.00 28.40 61 ASN B C 1
ATOM 863 O O . ASN B 2 41 ? -9.477 -13.625 -17.946 1.00 31.90 61 ASN B O 1
ATOM 868 N N . ASN B 2 42 ? -7.655 -13.966 -16.600 1.00 26.42 62 ASN B N 1
ATOM 869 C CA . ASN B 2 42 ? -6.900 -14.749 -17.560 1.00 27.76 62 ASN B CA 1
ATOM 870 C C . ASN B 2 42 ? -6.341 -13.989 -18.797 1.00 24.12 62 ASN B C 1
ATOM 871 O O . ASN B 2 42 ? -5.705 -14.599 -19.625 1.00 27.75 62 ASN B O 1
ATOM 876 N N . VAL B 2 43 ? -6.502 -12.647 -18.868 1.00 19.93 63 VAL B N 1
ATOM 877 C CA . VAL B 2 43 ? -5.966 -11.854 -19.959 1.00 19.64 63 VAL B CA 1
ATOM 878 C C . VAL B 2 43 ? -4.667 -11.140 -19.460 1.00 19.18 63 VAL B C 1
ATOM 879 O O . VAL B 2 43 ? -4.715 -10.389 -18.489 1.00 19.22 63 VAL B O 1
ATOM 883 N N . ARG B 2 44 ? -3.577 -11.302 -20.223 1.00 17.56 64 ARG B N 1
ATOM 884 C CA . ARG B 2 44 ? -2.306 -10.673 -19.876 1.00 16.75 64 ARG B CA 1
ATOM 885 C C . ARG B 2 44 ? -2.421 -9.166 -19.918 1.00 16.80 64 ARG B C 1
ATOM 886 O O . ARG B 2 44 ? -2.896 -8.603 -20.920 1.00 19.34 64 ARG B O 1
ATOM 894 N N . GLN B 2 45 ? -2.052 -8.500 -18.822 1.00 16.02 65 GLN B N 1
ATOM 895 C CA . GLN B 2 45 ? -2.063 -7.067 -18.724 1.00 16.04 65 GLN B CA 1
ATOM 896 C C . GLN B 2 45 ? -0.675 -6.491 -18.996 1.00 16.19 65 GLN B C 1
ATOM 897 O O . GLN B 2 45 ? -0.547 -5.484 -19.725 1.00 18.70 65 GLN B O 1
ATOM 903 N N . ASP B 2 46 ? 0.349 -7.031 -18.329 1.00 15.39 66 ASP B N 1
ATOM 904 C CA . ASP B 2 46 ? 1.698 -6.621 -18.573 1.00 15.52 66 ASP B CA 1
ATOM 905 C C . ASP B 2 46 ? 2.605 -7.651 -17.916 1.00 13.92 66 ASP B C 1
ATOM 906 O O . ASP B 2 46 ? 2.118 -8.668 -17.357 1.00 14.93 66 ASP B O 1
ATOM 911 N N . ALA B 2 47 ? 3.909 -7.425 -18.060 1.00 13.11 67 ALA B N 1
ATOM 912 C CA . ALA B 2 47 ? 4.919 -8.346 -17.598 1.00 12.90 67 ALA B CA 1
ATOM 913 C C . ALA B 2 47 ? 6.202 -7.599 -17.376 1.00 11.72 67 ALA B C 1
ATOM 914 O O . ALA B 2 47 ? 6.441 -6.530 -17.963 1.00 13.08 67 ALA B O 1
ATOM 916 N N . GLY B 2 48 ? 7.083 -8.146 -16.538 1.00 12.37 68 GLY B N 1
ATOM 917 C CA . GLY B 2 48 ? 8.343 -7.490 -16.212 1.00 12.91 68 GLY B CA 1
ATOM 918 C C . GLY B 2 48 ? 9.333 -8.438 -15.607 1.00 12.35 68 GLY B C 1
ATOM 919 O O . GLY B 2 48 ? 9.202 -9.651 -15.689 1.00 13.35 68 GLY B O 1
ATOM 920 N N . THR B 2 49 ? 10.347 -7.870 -14.954 1.00 13.60 69 THR B N 1
ATOM 921 C CA . THR B 2 49 ? 11.370 -8.626 -14.252 1.00 13.82 69 THR B CA 1
ATOM 922 C C . THR B 2 49 ? 11.400 -8.237 -12.780 1.00 14.39 69 THR B C 1
ATOM 923 O O . THR B 2 49 ? 11.058 -7.127 -12.419 1.00 16.03 69 THR B O 1
ATOM 927 N N . CYS B 2 50 ? 11.783 -9.209 -11.936 1.00 13.83 70 CYS B N 1
ATOM 928 C CA . CYS B 2 50 ? 11.921 -8.921 -10.494 1.00 13.66 70 CYS B CA 1
ATOM 929 C C . CYS B 2 50 ? 12.901 -9.891 -9.892 1.00 13.82 70 CYS B C 1
ATOM 930 O O . CYS B 2 50 ? 13.247 -10.924 -10.473 1.00 14.14 70 CYS B O 1
ATOM 933 N N . TYR B 2 51 ? 13.386 -9.548 -8.694 1.00 13.48 71 TYR B N 1
ATOM 934 C CA . TYR B 2 51 ? 14.336 -10.394 -8.020 1.00 13.15 71 TYR B CA 1
ATOM 935 C C . TYR B 2 51 ? 13.690 -11.570 -7.337 1.00 13.73 71 TYR B C 1
ATOM 936 O O . TYR B 2 51 ? 12.587 -11.443 -6.830 1.00 14.56 71 TYR B O 1
ATOM 945 N N . SER B 2 52 ? 14.414 -12.696 -7.289 1.00 15.12 72 SER B N 1
ATOM 946 C CA . SER B 2 52 ? 14.037 -13.845 -6.522 1.00 16.27 72 SER B CA 1
ATOM 947 C C . SER B 2 52 ? 14.368 -13.610 -5.030 1.00 15.98 72 SER B C 1
ATOM 948 O O . SER B 2 52 ? 15.165 -12.781 -4.704 1.00 16.55 72 SER B O 1
ATOM 951 N N . SER B 2 53 ? 13.730 -14.378 -4.166 1.00 16.69 73 SER B N 1
ATOM 952 C CA . SER B 2 53 ? 14.010 -14.320 -2.702 1.00 17.12 73 SER B CA 1
ATOM 953 C C . SER B 2 53 ? 13.931 -12.867 -2.218 1.00 16.04 73 SER B C 1
ATOM 954 O O . SER B 2 53 ? 14.800 -12.383 -1.482 1.00 18.37 73 SER B O 1
ATOM 957 N N . TRP B 2 54 ? 12.853 -12.192 -2.596 1.00 15.12 74 TRP B N 1
ATOM 958 C CA . TRP B 2 54 ? 12.785 -10.740 -2.399 1.00 14.67 74 TRP B CA 1
ATOM 959 C C . TRP B 2 54 ? 11.340 -10.290 -2.234 1.00 13.51 74 TRP B C 1
ATOM 960 O O . TRP B 2 54 ? 10.451 -11.100 -1.918 1.00 14.71 74 TRP B O 1
ATOM 971 N N . LYS B 2 55 ? 11.105 -8.998 -2.421 1.00 13.54 75 LYS B N 1
ATOM 972 C CA A LYS B 2 55 ? 9.816 -8.353 -2.098 0.50 14.73 75 LYS B CA 1
ATOM 973 C CA B LYS B 2 55 ? 9.778 -8.437 -2.202 0.50 14.40 75 LYS B CA 1
ATOM 974 C C . LYS B 2 55 ? 9.674 -7.089 -2.915 1.00 13.81 75 LYS B C 1
ATOM 975 O O . LYS B 2 55 ? 10.686 -6.459 -3.236 1.00 14.11 75 LYS B O 1
ATOM 986 N N . MET B 2 56 ? 8.425 -6.707 -3.209 1.00 13.51 76 MET B N 1
ATOM 987 C CA . MET B 2 56 ? 8.136 -5.485 -3.864 1.00 13.00 76 MET B CA 1
ATOM 988 C C . MET B 2 56 ? 6.717 -5.069 -3.525 1.00 13.05 76 MET B C 1
ATOM 989 O O . MET B 2 56 ? 5.928 -5.935 -3.149 1.00 16.11 76 MET B O 1
ATOM 994 N N . ASP B 2 57 ? 6.423 -3.792 -3.698 1.00 12.47 77 ASP B N 1
ATOM 995 C CA . ASP B 2 57 ? 5.023 -3.313 -3.666 1.00 12.75 77 ASP B CA 1
ATOM 996 C C . ASP B 2 57 ? 4.597 -3.002 -5.102 1.00 12.74 77 ASP B C 1
ATOM 997 O O . ASP B 2 57 ? 5.298 -2.274 -5.791 1.00 13.61 77 ASP B O 1
ATOM 1002 N N . MET B 2 58 ? 3.470 -3.562 -5.527 1.00 12.29 78 MET B N 1
ATOM 1003 C CA . MET B 2 58 ? 3.004 -3.406 -6.913 1.00 12.79 78 MET B CA 1
ATOM 1004 C C . MET B 2 58 ? 1.542 -3.071 -6.927 1.00 12.02 78 MET B C 1
ATOM 1005 O O . MET B 2 58 ? 0.758 -3.625 -6.141 1.00 13.50 78 MET B O 1
ATOM 1010 N N . LYS B 2 59 ? 1.153 -2.221 -7.874 1.00 12.62 79 LYS B N 1
ATOM 1011 C CA . LYS B 2 59 ? -0.244 -1.888 -8.122 1.00 12.93 79 LYS B CA 1
ATOM 1012 C C . LYS B 2 59 ? -0.876 -2.960 -8.988 1.00 13.85 79 LYS B C 1
ATOM 1013 O O . LYS B 2 59 ? -0.453 -3.105 -10.152 1.00 16.11 79 LYS B O 1
ATOM 1019 N N . VAL B 2 60 ? -1.770 -3.746 -8.409 1.00 13.60 80 VAL B N 1
ATOM 1020 C CA . VAL B 2 60 ? -2.431 -4.827 -9.094 1.00 14.55 80 VAL B CA 1
ATOM 1021 C C . VAL B 2 60 ? -3.901 -4.500 -9.212 1.00 14.85 80 VAL B C 1
ATOM 1022 O O . VAL B 2 60 ? -4.653 -4.575 -8.190 1.00 16.66 80 VAL B O 1
ATOM 1026 N N . GLY B 2 61 ? -4.346 -4.035 -10.362 1.00 17.10 81 GLY B N 1
ATOM 1027 C CA . GLY B 2 61 ? -5.683 -3.601 -10.487 1.00 18.23 81 GLY B CA 1
ATOM 1028 C C . GLY B 2 61 ? -5.985 -2.464 -9.515 1.00 17.59 81 GLY B C 1
ATOM 1029 O O . GLY B 2 61 ? -5.273 -1.476 -9.494 1.00 18.26 81 GLY B O 1
ATOM 1030 N N . PRO B 2 62 ? -7.031 -2.611 -8.690 1.00 18.16 82 PRO B N 1
ATOM 1031 C CA . PRO B 2 62 ? -7.424 -1.514 -7.834 1.00 18.80 82 PRO B CA 1
ATOM 1032 C C . PRO B 2 62 ? -6.531 -1.311 -6.613 1.00 18.91 82 PRO B C 1
ATOM 1033 O O . PRO B 2 62 ? -6.666 -0.282 -5.944 1.00 19.49 82 PRO B O 1
ATOM 1037 N N . ASN B 2 63 C -5.689 -2.277 -6.268 1.00 16.66 83 ASN B N 1
ATOM 1038 C CA . ASN B 2 63 C -5.012 -2.268 -4.973 1.00 16.14 83 ASN B CA 1
ATOM 1039 C C . ASN B 2 63 C -3.500 -2.331 -5.048 1.00 15.20 83 ASN B C 1
ATOM 1040 O O . ASN B 2 63 C -2.923 -2.997 -5.921 1.00 17.12 83 ASN B O 1
ATOM 1045 N N . TRP B 2 64 ? -2.836 -1.692 -4.092 1.00 15.20 84 TRP B N 1
ATOM 1046 C CA . TRP B 2 64 ? -1.420 -1.924 -3.846 1.00 14.11 84 TRP B CA 1
ATOM 1047 C C . TRP B 2 64 ? -1.293 -3.273 -3.147 1.00 14.35 84 TRP B C 1
ATOM 1048 O O . TRP B 2 64 ? -2.067 -3.532 -2.173 1.00 16.42 84 TRP B O 1
ATOM 1059 N N . VAL B 2 65 ? -0.349 -4.120 -3.562 1.00 13.87 85 VAL B N 1
ATOM 1060 C CA . VAL B 2 65 ? -0.115 -5.436 -3.042 1.00 13.52 85 VAL B CA 1
ATOM 1061 C C . VAL B 2 65 ? 1.350 -5.593 -2.732 1.00 13.50 85 VAL B C 1
ATOM 1062 O O . VAL B 2 65 ? 2.206 -5.383 -3.587 1.00 13.69 85 VAL B O 1
ATOM 1066 N N . HIS B 2 66 ? 1.637 -6.086 -1.507 1.00 13.92 86 HIS B N 1
ATOM 1067 C CA . HIS B 2 66 ? 2.990 -6.485 -1.177 1.00 13.91 86 HIS B CA 1
ATOM 1068 C C . HIS B 2 66 ? 3.230 -7.889 -1.672 1.00 13.74 86 HIS B C 1
ATOM 1069 O O . HIS B 2 66 ? 2.545 -8.825 -1.281 1.00 15.46 86 HIS B O 1
ATOM 1076 N N . ILE B 2 67 ? 4.172 -8.042 -2.613 1.00 12.83 87 ILE B N 1
ATOM 1077 C CA . ILE B 2 67 ? 4.405 -9.317 -3.249 1.00 13.31 87 ILE B CA 1
ATOM 1078 C C . ILE B 2 67 ? 5.772 -9.850 -2.856 1.00 13.74 87 ILE B C 1
ATOM 1079 O O . ILE B 2 67 ? 6.787 -9.153 -3.023 1.00 15.90 87 ILE B O 1
ATOM 1084 N N . LYS B 2 68 ? 5.819 -11.092 -2.354 1.00 13.95 88 LYS B N 1
ATOM 1085 C CA . LYS B 2 68 ? 7.070 -11.753 -2.005 1.00 14.96 88 LYS B CA 1
ATOM 1086 C C . LYS B 2 68 ? 7.386 -12.791 -3.099 1.00 15.26 88 LYS B C 1
ATOM 1087 O O . LYS B 2 68 ? 6.494 -13.435 -3.657 1.00 15.92 88 LYS B O 1
ATOM 1093 N N . SER B 2 69 ? 8.682 -12.955 -3.350 1.00 14.42 89 SER B N 1
ATOM 1094 C CA . SER B 2 69 ? 9.183 -13.982 -4.249 1.00 14.86 89 SER B CA 1
ATOM 1095 C C . SER B 2 69 ? 10.026 -14.959 -3.465 1.00 15.74 89 SER B C 1
ATOM 1096 O O . SER B 2 69 ? 10.879 -14.553 -2.643 1.00 17.50 89 SER B O 1
ATOM 1099 N N . ASP B 2 70 ? 9.847 -16.236 -3.776 1.00 17.26 90 ASP B N 1
ATOM 1100 C CA . ASP B 2 70 ? 10.707 -17.260 -3.169 1.00 18.44 90 ASP B CA 1
ATOM 1101 C C . ASP B 2 70 ? 11.933 -17.510 -4.044 1.00 19.56 90 ASP B C 1
ATOM 1102 O O . ASP B 2 70 ? 12.148 -16.769 -5.039 1.00 18.48 90 ASP B O 1
ATOM 1107 N N . ASP B 2 71 ? 12.720 -18.521 -3.721 1.00 21.06 91 ASP B N 1
ATOM 1108 C CA . ASP B 2 71 ? 13.958 -18.804 -4.480 1.00 23.48 91 ASP B CA 1
ATOM 1109 C C . ASP B 2 71 ? 13.754 -19.364 -5.871 1.00 23.90 91 ASP B C 1
ATOM 1110 O O . ASP B 2 71 ? 14.697 -19.350 -6.663 1.00 26.22 91 ASP B O 1
ATOM 1115 N N . ASN B 2 72 ? 12.527 -19.812 -6.148 1.00 21.19 92 ASN B N 1
ATOM 1116 C CA . ASN B 2 72 ? 12.143 -20.318 -7.467 1.00 23.29 92 ASN B CA 1
ATOM 1117 C C . ASN B 2 72 ? 11.213 -19.384 -8.197 1.00 21.19 92 ASN B C 1
ATOM 1118 O O . ASN B 2 72 ? 10.544 -19.817 -9.142 1.00 23.91 92 ASN B O 1
ATOM 1123 N N . CYS B 2 73 ? 11.157 -18.135 -7.769 1.00 18.82 93 CYS B N 1
ATOM 1124 C CA . CYS B 2 73 ? 10.320 -17.103 -8.429 1.00 17.99 93 CYS B CA 1
ATOM 1125 C C . CYS B 2 73 ? 8.806 -17.283 -8.294 1.00 18.02 93 CYS B C 1
ATOM 1126 O O . CYS B 2 73 ? 8.034 -16.680 -9.025 1.00 19.17 93 CYS B O 1
ATOM 1129 N N . ASN B 2 74 ? 8.365 -18.108 -7.319 1.00 18.71 94 ASN B N 1
ATOM 1130 C CA . ASN B 2 74 ? 6.950 -18.153 -6.989 1.00 18.22 94 ASN B CA 1
ATOM 1131 C C . ASN B 2 74 ? 6.576 -16.893 -6.226 1.00 18.38 94 ASN B C 1
ATOM 1132 O O . ASN B 2 74 ? 7.277 -16.523 -5.266 1.00 18.38 94 ASN B O 1
ATOM 1137 N N . LEU B 2 75 ? 5.521 -16.230 -6.651 1.00 16.51 95 LEU B N 1
ATOM 1138 C CA . LEU B 2 75 ? 5.085 -14.965 -6.128 1.00 15.88 95 LEU B CA 1
ATOM 1139 C C . LEU B 2 75 ? 3.871 -15.150 -5.209 1.00 15.97 95 LEU B C 1
ATOM 1140 O O . LEU B 2 75 ? 2.937 -15.858 -5.579 1.00 19.26 95 LEU B O 1
ATOM 1145 N N . SER B 2 76 ? 3.880 -14.481 -4.068 1.00 16.91 96 SER B N 1
ATOM 1146 C CA . SER B 2 76 ? 2.716 -14.549 -3.217 1.00 17.06 96 SER B CA 1
ATOM 1147 C C . SER B 2 76 ? 2.311 -13.161 -2.739 1.00 16.65 96 SER B C 1
ATOM 1148 O O . SER B 2 76 ? 3.154 -12.288 -2.505 1.00 16.93 96 SER B O 1
ATOM 1151 N N . GLY B 2 77 ? 1.025 -13.005 -2.525 1.00 17.76 97 GLY B N 1
ATOM 1152 C C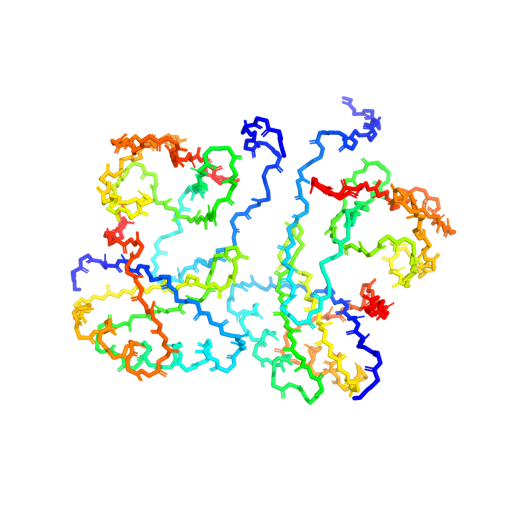A . GLY B 2 77 ? 0.465 -11.778 -2.033 1.00 19.28 97 GLY B CA 1
ATOM 1153 C C . GLY B 2 77 ? -1.058 -11.802 -2.033 1.00 18.78 97 GLY B C 1
ATOM 1154 O O . GLY B 2 77 ? -1.654 -12.734 -2.571 1.00 20.28 97 GLY B O 1
ATOM 1155 N N . ASP B 2 78 ? -1.641 -10.724 -1.545 1.00 17.77 98 ASP B N 1
ATOM 1156 C CA A ASP B 2 78 ? -3.071 -10.575 -1.462 0.50 19.19 98 ASP B CA 1
ATOM 1157 C CA B ASP B 2 78 ? -3.117 -10.560 -1.486 0.50 17.80 98 ASP B CA 1
ATOM 1158 C C . ASP B 2 78 ? -3.666 -9.998 -2.759 1.00 16.40 98 ASP B C 1
ATOM 1159 O O . ASP B 2 78 ? -3.963 -8.828 -2.839 1.00 21.13 98 ASP B O 1
ATOM 1168 N N . PHE B 2 79 ? -3.814 -10.842 -3.765 1.00 17.74 99 PHE B N 1
ATOM 1169 C CA . PHE B 2 79 ? -4.272 -10.332 -5.057 1.00 18.18 99 PHE B CA 1
ATOM 1170 C C . PHE B 2 79 ? -5.780 -10.092 -5.031 1.00 17.44 99 PHE B C 1
ATOM 1171 O O . PHE B 2 79 ? -6.525 -10.901 -4.463 1.00 20.24 99 PHE B O 1
ATOM 1179 N N . PRO B 2 80 ? -6.254 -8.998 -5.607 1.00 16.30 100 PRO B N 1
ATOM 1180 C CA . PRO B 2 80 ? -7.689 -8.738 -5.620 1.00 17.09 100 PRO B CA 1
ATOM 1181 C C . PRO B 2 80 ? -8.448 -9.642 -6.606 1.00 16.59 100 PRO B C 1
ATOM 1182 O O . PRO B 2 80 ? -7.821 -10.233 -7.503 1.00 18.19 100 PRO B O 1
ATOM 1186 N N . PRO B 2 81 ? -9.779 -9.742 -6.483 1.00 17.45 101 PRO B N 1
ATOM 1187 C CA . PRO B 2 81 ? -10.515 -10.705 -7.296 1.00 20.05 101 PRO B CA 1
ATOM 1188 C C . PRO B 2 81 ? -10.293 -10.457 -8.767 1.00 20.09 101 PRO B C 1
ATOM 1189 O O . PRO B 2 81 ? -10.391 -9.291 -9.211 1.00 20.09 101 PRO B O 1
ATOM 1193 N N . GLY B 2 82 ? -10.061 -11.532 -9.509 1.00 20.69 102 GLY B N 1
ATOM 1194 C CA . GLY B 2 82 ? -9.848 -11.467 -10.949 1.00 23.35 102 GLY B CA 1
ATOM 1195 C C . GLY B 2 82 ? -8.386 -11.350 -11.325 1.00 21.78 102 GLY B C 1
ATOM 1196 O O . GLY B 2 82 ? -8.039 -11.671 -12.423 1.00 25.70 102 GLY B O 1
ATOM 1197 N N . TRP B 2 83 ? -7.508 -10.944 -10.409 1.00 20.55 103 TRP B N 1
ATOM 1198 C CA . TRP B 2 83 ? -6.156 -10.603 -10.738 1.00 19.28 103 TRP B CA 1
ATOM 1199 C C . TRP B 2 83 ? -5.171 -11.600 -10.183 1.00 18.69 103 TRP B C 1
ATOM 1200 O O . TRP B 2 83 ? -5.376 -12.109 -9.067 1.00 20.34 103 TRP B O 1
ATOM 1211 N N . ILE B 2 84 ? -4.067 -11.784 -10.883 1.00 18.04 104 ILE B N 1
ATOM 1212 C CA A ILE B 2 84 ? -2.969 -12.594 -10.375 0.50 17.60 104 ILE B CA 1
ATOM 1213 C CA B ILE B 2 84 ? -2.979 -12.569 -10.373 0.50 18.06 104 ILE B CA 1
ATOM 1214 C C . ILE B 2 84 ? -1.665 -12.059 -10.963 1.00 16.54 104 ILE B C 1
ATOM 1215 O O . ILE B 2 84 ? -1.634 -11.530 -12.096 1.00 17.77 104 ILE B O 1
ATOM 1224 N N . VAL B 2 85 ? -0.573 -12.211 -10.208 1.00 15.50 105 VAL B N 1
ATOM 1225 C CA . VAL B 2 85 ? 0.767 -11.988 -10.736 1.00 14.84 105 VAL B CA 1
ATOM 1226 C C . VAL B 2 85 ? 1.497 -13.285 -10.525 1.00 14.44 105 VAL B C 1
ATOM 1227 O O . VAL B 2 85 ? 1.575 -13.813 -9.389 1.00 15.78 105 VAL B O 1
ATOM 1231 N N . LEU B 2 86 ? 2.043 -13.834 -11.609 1.00 14.99 106 LEU B N 1
ATOM 1232 C CA . LEU B 2 86 ? 2.713 -15.118 -11.602 1.00 14.70 106 LEU B CA 1
ATOM 1233 C C . LEU B 2 86 ? 4.192 -14.948 -11.995 1.00 14.35 106 LEU B C 1
ATOM 1234 O O . LEU B 2 86 ? 4.499 -14.152 -12.892 1.00 15.15 106 LEU B O 1
ATOM 1239 N N . GLY B 2 87 ? 5.072 -15.727 -11.360 1.00 15.20 107 GLY B N 1
ATOM 1240 C CA . GLY B 2 87 ? 6.486 -15.655 -11.656 1.00 14.70 107 GLY B CA 1
ATOM 1241 C C . GLY B 2 87 ? 7.088 -16.886 -12.235 1.00 15.16 107 GLY B C 1
ATOM 1242 O O . GLY B 2 87 ? 6.554 -17.962 -12.061 1.00 19.61 107 GLY B O 1
ATOM 1243 N N . LYS B 2 88 ? 8.221 -16.720 -12.899 1.00 15.27 108 LYS B N 1
ATOM 1244 C CA . LYS B 2 88 ? 9.017 -17.865 -13.304 1.00 18.50 108 LYS B CA 1
ATOM 1245 C C . LYS B 2 88 ? 10.462 -17.466 -13.471 1.00 17.50 108 LYS B C 1
ATOM 1246 O O . LYS B 2 88 ? 10.768 -16.312 -13.699 1.00 16.24 108 LYS B O 1
ATOM 1252 N N . LYS B 2 89 ? 11.328 -18.424 -13.263 1.00 17.59 109 LYS B N 1
ATOM 1253 C CA . LYS B 2 89 ? 12.742 -18.174 -13.382 1.00 18.46 109 LYS B CA 1
ATOM 1254 C C . LYS B 2 89 ? 13.111 -17.905 -14.817 1.00 19.27 109 LYS B C 1
ATOM 1255 O O . LYS B 2 89 ? 12.669 -18.612 -15.685 1.00 21.60 109 LYS B O 1
ATOM 1261 N N . ARG B 2 90 ? 13.979 -16.951 -15.019 1.00 18.24 110 ARG B N 1
ATOM 1262 C CA . ARG B 2 90 ? 14.568 -16.695 -16.318 1.00 19.06 110 ARG B CA 1
ATOM 1263 C C . ARG B 2 90 ? 15.548 -17.820 -16.688 1.00 22.77 110 ARG B C 1
ATOM 1264 O O . ARG B 2 90 ? 16.116 -18.461 -15.816 1.00 25.10 110 ARG B O 1
ATOM 1272 N N . PRO B 2 91 ? 15.741 -18.070 -17.992 1.00 27.91 111 PRO B N 1
ATOM 1273 C CA . PRO B 2 91 ? 16.728 -19.066 -18.450 1.00 33.84 111 PRO B CA 1
ATOM 1274 C C . PRO B 2 91 ? 18.120 -18.840 -17.864 1.00 34.57 111 PRO B C 1
ATOM 1275 O O . PRO B 2 91 ? 18.588 -17.689 -17.807 1.00 35.70 111 PRO B O 1
ATOM 1279 N N . GLY B 2 92 ? 18.748 -19.912 -17.375 1.00 38.23 112 GLY B N 1
ATOM 1280 C CA . GLY B 2 92 ? 20.093 -19.828 -16.845 1.00 43.99 112 GLY B CA 1
ATOM 1281 C C . GLY B 2 92 ? 20.179 -19.405 -15.377 1.00 41.97 112 GLY B C 1
ATOM 1282 O O . GLY B 2 92 ? 21.267 -19.406 -14.828 1.00 48.51 112 GLY B O 1
ATOM 1283 N N . PHE B 2 93 ? 19.058 -19.040 -14.738 1.00 37.53 113 PHE B N 1
ATOM 1284 C CA . PHE B 2 93 ? 19.019 -18.746 -13.292 1.00 39.32 113 PHE B CA 1
ATOM 1285 C C . PHE B 2 93 ? 18.376 -19.896 -12.542 1.00 45.64 113 PHE B C 1
ATOM 1286 O O . PHE B 2 93 ? 17.752 -20.785 -13.148 1.00 47.99 113 PHE B O 1
ATOM 1295 N N . GLY C 1 3 ? -1.146 10.417 -47.100 1.00 46.05 186 GLY C N 1
ATOM 1296 C CA . GLY C 1 3 ? -0.016 9.790 -47.844 1.00 40.69 186 GLY C CA 1
ATOM 1297 C C . GLY C 1 3 ? -0.365 8.408 -48.392 1.00 35.35 186 GLY C C 1
ATOM 1298 O O . GLY C 1 3 ? -1.536 8.014 -48.482 1.00 44.11 186 GLY C O 1
ATOM 1299 N N . GLY C 1 4 ? 0.660 7.656 -48.753 1.00 32.43 187 GLY C N 1
ATOM 1300 C CA . GLY C 1 4 ? 0.411 6.353 -49.314 1.00 28.35 187 GLY C CA 1
ATOM 1301 C C . GLY C 1 4 ? 0.166 5.273 -48.293 1.00 23.40 187 GLY C C 1
ATOM 1302 O O . GLY C 1 4 ? 0.246 5.487 -47.077 1.00 25.86 187 GLY C O 1
ATOM 1303 N N . GLU C 1 5 ? -0.048 4.050 -48.737 1.00 19.42 188 GLU C N 1
ATOM 1304 C CA . GLU C 1 5 ? -0.118 2.864 -47.855 1.00 18.33 188 GLU C CA 1
ATOM 1305 C C . GLU C 1 5 ? 1.232 2.712 -47.183 1.00 17.06 188 GLU C C 1
ATOM 1306 O O . GLU C 1 5 ? 2.278 2.810 -47.813 1.00 18.00 188 GLU C O 1
ATOM 1312 N N . MET C 1 6 ? 1.203 2.475 -45.871 1.00 17.72 189 MET C N 1
ATOM 1313 C CA . MET C 1 6 ? 2.432 2.364 -45.114 1.00 17.16 189 MET C CA 1
ATOM 1314 C C . MET C 1 6 ? 3.204 1.123 -45.439 1.00 16.46 189 MET C C 1
ATOM 1315 O O . MET C 1 6 ? 2.659 0.095 -45.866 1.00 17.94 189 MET C O 1
ATOM 1320 N N . GLN C 1 7 ? 4.515 1.216 -45.193 1.00 17.41 190 GLN C N 1
ATOM 1321 C CA . GLN C 1 7 ? 5.409 0.108 -45.357 1.00 17.80 190 GLN C CA 1
ATOM 1322 C C . GLN C 1 7 ? 5.865 -0.471 -44.014 1.00 14.87 190 GLN C C 1
ATOM 1323 O O . GLN C 1 7 ? 5.873 0.276 -42.988 1.00 17.14 190 GLN C O 1
ATOM 1329 N N . LYS C 1 8 ? 6.221 -1.732 -44.053 1.00 14.40 191 LYS C N 1
ATOM 1330 C CA . LYS C 1 8 ? 6.800 -2.433 -42.933 1.00 14.83 191 LYS C CA 1
ATOM 1331 C C . LYS C 1 8 ? 8.106 -3.017 -43.362 1.00 14.88 191 LYS C C 1
ATOM 1332 O O . LYS C 1 8 ? 8.222 -3.711 -44.404 1.00 16.33 191 LYS C O 1
ATOM 1338 N N . ILE C 1 9 ? 9.151 -2.777 -42.559 1.00 14.59 192 ILE C N 1
ATOM 1339 C CA . ILE C 1 9 ? 10.467 -3.324 -42.846 1.00 15.69 192 ILE C CA 1
ATOM 1340 C C . ILE C 1 9 ? 10.986 -3.973 -41.560 1.00 14.36 192 ILE C C 1
ATOM 1341 O O . ILE C 1 9 ? 10.847 -3.353 -40.503 1.00 16.77 192 ILE C O 1
ATOM 1346 N N . VAL C 1 10 ? 11.459 -5.192 -41.654 1.00 14.16 193 VAL C N 1
ATOM 1347 C CA . VAL C 1 10 ? 12.000 -5.850 -40.444 1.00 15.39 193 VAL C CA 1
ATOM 1348 C C . VAL C 1 10 ? 13.456 -6.162 -40.738 1.00 14.73 193 VAL C C 1
ATOM 1349 O O . VAL C 1 10 ? 13.784 -6.746 -41.784 1.00 16.47 193 VAL C O 1
ATOM 1353 N N . PHE C 1 11 ? 14.329 -5.793 -39.786 1.00 15.63 194 PHE C N 1
ATOM 1354 C CA . PHE C 1 11 ? 15.739 -6.099 -39.812 1.00 16.91 194 PHE C CA 1
ATOM 1355 C C . PHE C 1 11 ? 16.044 -7.145 -38.746 1.00 17.48 194 PHE C C 1
ATOM 1356 O O . PHE C 1 11 ? 15.360 -7.206 -37.689 1.00 18.59 194 PHE C O 1
ATOM 1364 N N . LYS C 1 12 ? 17.028 -7.972 -38.993 1.00 18.58 195 LYS C N 1
ATOM 1365 C CA . LYS C 1 12 ? 17.653 -8.805 -37.943 1.00 19.11 195 LYS C CA 1
ATOM 1366 C C . LYS C 1 12 ? 19.040 -8.229 -37.695 1.00 20.54 195 LYS C C 1
ATOM 1367 O O . LYS C 1 12 ? 19.813 -8.066 -38.639 1.00 24.71 195 LYS C O 1
ATOM 1373 N N . ILE C 1 13 ? 19.369 -7.850 -36.460 1.00 19.11 196 ILE C N 1
ATOM 1374 C CA . ILE C 1 13 ? 20.654 -7.254 -36.131 1.00 21.78 196 ILE C CA 1
ATOM 1375 C C . ILE C 1 13 ? 21.244 -7.961 -34.898 1.00 22.51 196 ILE C C 1
ATOM 1376 O O . ILE C 1 13 ? 20.626 -7.954 -33.855 1.00 22.43 196 ILE C O 1
ATOM 1381 N N . PRO C 1 14 ? 22.422 -8.561 -34.999 1.00 24.38 197 PRO C N 1
ATOM 1382 C CA . PRO C 1 14 ? 23.101 -9.039 -33.748 1.00 26.65 197 PRO C CA 1
ATOM 1383 C C . PRO C 1 14 ? 23.354 -7.890 -32.818 1.00 31.28 197 PRO C C 1
ATOM 1384 O O . PRO C 1 14 ? 23.980 -6.935 -33.264 1.00 34.01 197 PRO C O 1
ATOM 1388 N N . MET C 1 15 ? 22.873 -7.991 -31.573 1.00 30.16 198 MET C N 1
ATOM 1389 C CA . MET C 1 15 ? 22.909 -6.909 -30.585 1.00 29.44 198 MET C CA 1
ATOM 1390 C C . MET C 1 15 ? 23.733 -7.305 -29.377 1.00 29.21 198 MET C C 1
ATOM 1391 O O . MET C 1 15 ? 23.528 -8.326 -28.787 1.00 36.02 198 MET C O 1
ATOM 1396 N N . VAL C 1 16 ? 24.673 -6.474 -29.031 1.00 29.46 199 VAL C N 1
ATOM 1397 C CA . VAL C 1 16 ? 25.614 -6.756 -27.924 1.00 33.01 199 VAL C CA 1
ATOM 1398 C C . VAL C 1 16 ? 24.914 -6.856 -26.583 1.00 31.41 199 VAL C C 1
ATOM 1399 O O . VAL C 1 16 ? 25.127 -7.823 -25.812 1.00 37.58 199 VAL C O 1
ATOM 1403 N N . ASP C 1 17 ? 24.130 -5.836 -26.295 1.00 28.17 200 ASP C N 1
ATOM 1404 C CA . ASP C 1 17 ? 23.451 -5.651 -25.059 1.00 28.81 200 ASP C CA 1
ATOM 1405 C C . ASP C 1 17 ? 22.272 -4.719 -25.195 1.00 26.89 200 ASP C C 1
ATOM 1406 O O . ASP C 1 17 ? 21.927 -4.317 -26.335 1.00 25.38 200 ASP C O 1
ATOM 1411 N N . ASP C 1 18 ? 21.596 -4.461 -24.054 1.00 26.39 201 ASP C N 1
ATOM 1412 C CA . ASP C 1 18 ? 20.387 -3.645 -24.069 1.00 27.50 201 ASP C CA 1
ATOM 1413 C C . ASP C 1 18 ? 20.650 -2.174 -24.522 1.00 27.12 201 ASP C C 1
ATOM 1414 O O . ASP C 1 18 ? 19.754 -1.505 -25.136 1.00 28.84 201 ASP C O 1
ATOM 1419 N N . LYS C 1 19 ? 21.865 -1.695 -24.264 1.00 29.15 202 LYS C N 1
ATOM 1420 C CA . LYS C 1 19 ? 22.370 -0.419 -24.829 1.00 37.72 202 LYS C CA 1
ATOM 1421 C C . LYS C 1 19 ? 22.391 -0.267 -26.412 1.00 41.97 202 LYS C C 1
ATOM 1422 O O . LYS C 1 19 ? 22.023 0.781 -26.985 1.00 75.69 202 LYS C O 1
ATOM 1428 N N . SER C 1 20 ? 22.800 -1.345 -27.057 1.00 46.16 203 SER C N 1
ATOM 1429 C CA A SER C 1 20 ? 22.786 -1.467 -28.525 0.50 42.83 203 SER C CA 1
ATOM 1430 C CA B SER C 1 20 ? 22.811 -1.475 -28.491 0.50 39.20 203 SER C CA 1
ATOM 1431 C C . SER C 1 20 ? 21.378 -1.473 -29.096 1.00 38.10 203 SER C C 1
ATOM 1432 O O . SER C 1 20 ? 21.127 -0.921 -30.225 1.00 39.30 203 SER C O 1
ATOM 1437 N N . ARG C 1 21 ? 20.463 -2.102 -28.362 1.00 32.70 204 ARG C N 1
ATOM 1438 C CA . ARG C 1 21 ? 19.062 -2.116 -28.723 1.00 28.53 204 ARG C CA 1
ATOM 1439 C C . ARG C 1 21 ? 18.570 -0.670 -28.665 1.00 33.50 204 ARG C C 1
ATOM 1440 O O . ARG C 1 21 ? 17.888 -0.241 -29.579 1.00 37.80 204 ARG C O 1
ATOM 1448 N N . THR C 1 22 ? 18.971 0.093 -27.627 1.00 36.90 205 THR C N 1
ATOM 1449 C CA . THR C 1 22 ? 18.568 1.512 -27.495 1.00 39.37 205 THR C CA 1
ATOM 1450 C C . THR C 1 22 ? 19.106 2.415 -28.627 1.00 44.53 205 THR C C 1
ATOM 1451 O O . THR C 1 22 ? 18.394 3.291 -29.115 1.00 97.35 205 THR C O 1
ATOM 1455 N N . LYS C 1 23 ? 20.330 2.123 -29.068 1.00 41.19 206 LYS C N 1
ATOM 1456 C CA . LYS C 1 23 ? 20.953 2.875 -30.130 1.00 42.65 206 LYS C CA 1
ATOM 1457 C C . LYS C 1 23 ? 20.160 2.633 -31.404 1.00 36.94 206 LYS C C 1
ATOM 1458 O O . LYS C 1 23 ? 19.751 3.586 -32.030 1.00 39.58 206 LYS C O 1
ATOM 1464 N N . ALA C 1 24 ? 19.912 1.356 -31.738 1.00 33.61 207 ALA C N 1
ATOM 1465 C CA . ALA C 1 24 ? 19.094 1.023 -32.895 1.00 30.21 207 ALA C CA 1
ATOM 1466 C C . ALA C 1 24 ? 17.758 1.747 -32.819 1.00 28.88 207 ALA C C 1
ATOM 1467 O O . ALA C 1 24 ? 17.306 2.321 -33.839 1.00 27.46 207 ALA C O 1
ATOM 1469 N N . MET C 1 25 ? 17.074 1.639 -31.701 1.00 30.63 208 MET C N 1
ATOM 1470 C CA . MET C 1 25 ? 15.785 2.301 -31.519 1.00 29.80 208 MET C CA 1
ATOM 1471 C C . MET C 1 25 ? 15.853 3.801 -31.818 1.00 28.03 208 MET C C 1
ATOM 1472 O O . MET C 1 25 ? 14.996 4.362 -32.543 1.00 33.93 208 MET C O 1
ATOM 1477 N N . SER C 1 26 ? 16.828 4.462 -31.205 1.00 35.05 209 SER C N 1
ATOM 1478 C CA . SER C 1 26 ? 17.004 5.884 -31.380 1.00 34.81 209 SER C CA 1
ATOM 1479 C C . SER C 1 26 ? 17.258 6.256 -32.826 1.00 35.45 209 SER C C 1
ATOM 1480 O O . SER C 1 26 ? 16.670 7.209 -33.312 1.00 40.05 209 SER C O 1
ATOM 1483 N N . LEU C 1 27 ? 18.157 5.530 -33.488 1.00 32.79 210 LEU C N 1
ATOM 1484 C CA . LEU C 1 27 ? 18.549 5.848 -34.854 1.00 32.59 210 LEU C CA 1
ATOM 1485 C C . LEU C 1 27 ? 17.321 5.668 -35.740 1.00 30.54 210 LEU C C 1
ATOM 1486 O O . LEU C 1 27 ? 17.049 6.539 -36.572 1.00 35.05 210 LEU C O 1
ATOM 1491 N N . VAL C 1 28 ? 16.582 4.577 -35.600 1.00 27.52 211 VAL C N 1
ATOM 1492 C CA . VAL C 1 28 ? 15.440 4.323 -36.498 1.00 24.84 211 VAL C CA 1
ATOM 1493 C C . VAL C 1 28 ? 14.347 5.360 -36.266 1.00 27.24 211 VAL C C 1
ATOM 1494 O O . VAL C 1 28 ? 13.779 5.906 -37.195 1.00 27.56 211 VAL C O 1
ATOM 1498 N N . ALA C 1 29 ? 14.070 5.664 -35.006 1.00 28.11 212 ALA C N 1
ATOM 1499 C CA . ALA C 1 29 ? 12.972 6.611 -34.672 1.00 30.79 212 ALA C CA 1
ATOM 1500 C C . ALA C 1 29 ? 13.230 7.995 -35.215 1.00 30.85 212 ALA C C 1
ATOM 1501 O O . ALA C 1 29 ? 12.270 8.724 -35.520 1.00 34.68 212 ALA C O 1
ATOM 1503 N N . SER C 1 30 ? 14.506 8.344 -35.355 1.00 31.54 213 SER C N 1
ATOM 1504 C CA A SER C 1 30 ? 14.863 9.664 -35.886 0.50 32.77 213 SER C CA 1
ATOM 1505 C CA B SER C 1 30 ? 14.921 9.655 -35.874 0.50 34.95 213 SER C CA 1
ATOM 1506 C C . SER C 1 30 ? 15.011 9.682 -37.388 1.00 35.08 213 SER C C 1
ATOM 1507 O O . SER C 1 30 ? 15.313 10.725 -37.961 1.00 42.34 213 SER C O 1
ATOM 1512 N N . THR C 1 31 ? 14.763 8.543 -38.037 1.00 31.74 214 THR C N 1
ATOM 1513 C CA . THR C 1 31 ? 14.854 8.490 -39.510 1.00 30.27 214 THR C CA 1
ATOM 1514 C C . THR C 1 31 ? 13.595 9.047 -40.159 1.00 29.28 214 THR C C 1
ATOM 1515 O O . THR C 1 31 ? 12.481 8.736 -39.755 1.00 27.38 214 THR C O 1
ATOM 1519 N N . VAL C 1 32 ? 13.766 9.852 -41.203 1.00 30.26 215 VAL C N 1
ATOM 1520 C CA . VAL C 1 32 ? 12.631 10.421 -41.916 1.00 28.52 215 VAL C CA 1
ATOM 1521 C C . VAL C 1 32 ? 11.732 9.319 -42.454 1.00 26.09 215 VAL C C 1
ATOM 1522 O O . VAL C 1 32 ? 12.218 8.303 -42.990 1.00 26.16 215 VAL C O 1
ATOM 1526 N N . GLY C 1 33 ? 10.424 9.532 -42.297 1.00 24.13 216 GLY C N 1
ATOM 1527 C CA . GLY C 1 33 ? 9.431 8.591 -42.735 1.00 23.90 216 GLY C CA 1
ATOM 1528 C C . GLY C 1 33 ? 9.004 7.547 -41.716 1.00 22.03 216 GLY C C 1
ATOM 1529 O O . GLY C 1 33 ? 8.009 6.857 -41.933 1.00 22.70 216 GLY C O 1
ATOM 1530 N N . VAL C 1 34 ? 9.755 7.376 -40.642 1.00 22.50 217 VAL C N 1
ATOM 1531 C CA . VAL C 1 34 ? 9.427 6.332 -39.646 1.00 20.81 217 VAL C CA 1
ATOM 1532 C C . VAL C 1 34 ? 8.292 6.786 -38.760 1.00 21.78 217 VAL C C 1
ATOM 1533 O O . VAL C 1 34 ? 8.426 7.814 -38.078 1.00 26.73 217 VAL C O 1
ATOM 1537 N N . HIS C 1 35 ? 7.248 5.968 -38.660 1.00 20.99 218 HIS C N 1
ATOM 1538 C CA A HIS C 1 35 ? 6.175 6.262 -37.724 0.50 21.68 218 HIS C CA 1
ATOM 1539 C CA B HIS C 1 35 ? 6.063 6.179 -37.791 0.50 21.90 218 HIS C CA 1
ATOM 1540 C C . HIS C 1 35 ? 6.293 5.507 -36.423 1.00 23.42 218 HIS C C 1
ATOM 1541 O O . HIS C 1 35 ? 5.912 6.067 -35.401 1.00 25.27 218 HIS C O 1
ATOM 1554 N N . SER C 1 36 ? 6.796 4.291 -36.463 1.00 20.11 219 SER C N 1
ATOM 1555 C CA A SER C 1 36 ? 7.036 3.561 -35.236 0.50 19.56 219 SER C CA 1
ATOM 1556 C CA B SER C 1 36 ? 6.904 3.464 -35.247 0.50 19.79 219 SER C CA 1
ATOM 1557 C C . SER C 1 36 ? 8.030 2.463 -35.453 1.00 19.54 219 SER C C 1
ATOM 1558 O O . SER C 1 36 ? 8.244 1.962 -36.570 1.00 19.98 219 SER C O 1
ATOM 1563 N N . VAL C 1 37 ? 8.624 2.023 -34.336 1.00 19.11 220 VAL C N 1
ATOM 1564 C CA . VAL C 1 37 ? 9.671 1.036 -34.320 1.00 18.62 220 VAL C CA 1
ATOM 1565 C C . VAL C 1 37 ? 9.616 0.236 -33.021 1.00 18.66 220 VAL C C 1
ATOM 1566 O O . VAL C 1 37 ? 9.319 0.810 -31.957 1.00 22.99 220 VAL C O 1
ATOM 1570 N N . ALA C 1 38 ? 9.925 -1.056 -33.120 1.00 16.53 221 ALA C N 1
ATOM 1571 C CA . ALA C 1 38 ? 10.029 -1.914 -31.897 1.00 16.51 221 ALA C CA 1
ATOM 1572 C C . ALA C 1 38 ? 11.085 -2.940 -32.080 1.00 15.82 221 ALA C C 1
ATOM 1573 O O . ALA C 1 38 ? 11.385 -3.348 -33.203 1.00 18.29 221 ALA C O 1
ATOM 1575 N N . ILE C 1 39 ? 11.662 -3.404 -30.969 1.00 16.00 222 ILE C N 1
ATOM 1576 C CA . ILE C 1 39 ? 12.506 -4.562 -30.956 1.00 17.45 222 ILE C CA 1
ATOM 1577 C C . ILE C 1 39 ? 11.615 -5.756 -30.632 1.00 18.53 222 ILE C C 1
ATOM 1578 O O . ILE C 1 39 ? 10.835 -5.712 -29.718 1.00 33.33 222 ILE C O 1
ATOM 1583 N N . ALA C 1 40 ? 11.781 -6.808 -31.366 1.00 17.86 223 ALA C N 1
ATOM 1584 C CA . ALA C 1 40 ? 10.882 -7.967 -31.450 1.00 22.23 223 ALA C CA 1
ATOM 1585 C C . ALA C 1 40 ? 11.769 -9.205 -31.474 1.00 19.27 223 ALA C C 1
ATOM 1586 O O . ALA C 1 40 ? 13.000 -9.171 -31.451 1.00 15.78 223 ALA C O 1
ATOM 1588 N N . GLY C 1 41 ? 11.092 -10.316 -31.621 1.00 19.50 224 GLY C N 1
ATOM 1589 C CA . GLY C 1 41 ? 11.714 -11.544 -31.972 1.00 17.23 224 GLY C CA 1
ATOM 1590 C C . GLY C 1 41 ? 12.074 -12.397 -30.777 1.00 14.98 224 GLY C C 1
ATOM 1591 O O . GLY C 1 41 ? 12.265 -11.899 -29.623 1.00 16.03 224 GLY C O 1
ATOM 1592 N N . ASP C 1 42 ? 12.256 -13.686 -31.050 1.00 15.37 225 ASP C N 1
ATOM 1593 C CA . ASP C 1 42 ? 12.571 -14.644 -29.989 1.00 15.27 225 ASP C CA 1
ATOM 1594 C C . ASP C 1 42 ? 13.875 -14.297 -29.292 1.00 16.93 225 ASP C C 1
ATOM 1595 O O . ASP C 1 42 ? 14.035 -14.591 -28.080 1.00 21.35 225 ASP C O 1
ATOM 1600 N N . LEU C 1 43 ? 14.830 -13.715 -30.000 1.00 17.43 226 LEU C N 1
ATOM 1601 C CA . LEU C 1 43 ? 16.171 -13.342 -29.498 1.00 19.63 226 LEU C CA 1
ATOM 1602 C C . LEU C 1 43 ? 16.332 -11.822 -29.299 1.00 18.67 226 LEU C C 1
ATOM 1603 O O . LEU C 1 43 ? 17.425 -11.327 -29.075 1.00 19.15 226 LEU C O 1
ATOM 1608 N N . ARG C 1 44 ? 15.235 -11.087 -29.338 1.00 15.19 227 ARG C N 1
ATOM 1609 C CA . ARG C 1 44 ? 15.220 -9.618 -29.121 1.00 16.11 227 ARG C CA 1
ATOM 1610 C C . ARG C 1 44 ? 16.206 -8.964 -30.069 1.00 15.81 227 ARG C C 1
ATOM 1611 O O . ARG C 1 44 ? 16.899 -8.027 -29.763 1.00 18.21 227 ARG C O 1
ATOM 1619 N N . ASP C 1 45 ? 16.178 -9.458 -31.304 1.00 15.94 228 ASP C N 1
ATOM 1620 C CA . ASP C 1 45 ? 17.063 -8.968 -32.338 1.00 17.81 228 ASP C CA 1
ATOM 1621 C C . ASP C 1 45 ? 16.350 -8.721 -33.676 1.00 17.58 228 ASP C C 1
ATOM 1622 O O . ASP C 1 45 ? 16.997 -8.579 -34.695 1.00 22.49 228 ASP C O 1
ATOM 1627 N N . GLN C 1 46 ? 15.045 -8.572 -33.640 1.00 17.33 229 GLN C N 1
ATOM 1628 C CA . GLN C 1 46 ? 14.154 -8.215 -34.838 1.00 19.71 229 GLN C CA 1
ATOM 1629 C C . GLN C 1 46 ? 13.890 -6.720 -34.553 1.00 22.82 229 GLN C C 1
ATOM 1630 O O . GLN C 1 46 ? 13.452 -6.362 -33.448 1.00 33.13 229 GLN C O 1
ATOM 1636 N N . VAL C 1 47 ? 14.165 -5.848 -35.514 1.00 19.24 230 VAL C N 1
ATOM 1637 C CA . VAL C 1 47 ? 13.809 -4.468 -35.466 1.00 18.19 230 VAL C CA 1
ATOM 1638 C C . VAL C 1 47 ? 12.683 -4.232 -36.456 1.00 16.52 230 VAL C C 1
ATOM 1639 O O . VAL C 1 47 ? 12.944 -4.350 -37.695 1.00 18.88 230 VAL C O 1
ATOM 1643 N N . VAL C 1 48 ? 11.470 -4.003 -35.978 1.00 15.85 231 VAL C N 1
ATOM 1644 C CA . VAL C 1 48 ? 10.298 -3.870 -36.832 1.00 14.83 231 VAL C CA 1
ATOM 1645 C C . VAL C 1 48 ? 10.018 -2.407 -36.996 1.00 14.89 231 VAL C C 1
ATOM 1646 O O . VAL C 1 48 ? 9.804 -1.694 -36.000 1.00 17.09 231 VAL C O 1
ATOM 1650 N N . VAL C 1 49 ? 9.954 -1.924 -38.267 1.00 15.79 232 VAL C N 1
ATOM 1651 C CA . VAL C 1 49 ? 9.829 -0.518 -38.541 1.00 15.78 232 VAL C CA 1
ATOM 1652 C C . VAL C 1 49 ? 8.578 -0.320 -39.417 1.00 15.09 232 VAL C C 1
ATOM 1653 O O . VAL C 1 49 ? 8.447 -1.038 -40.455 1.00 17.35 232 VAL C O 1
ATOM 1657 N N . VAL C 1 50 ? 7.740 0.653 -39.099 1.00 15.56 233 VAL C N 1
ATOM 1658 C CA . VAL C 1 50 ? 6.617 0.993 -39.972 1.00 16.78 233 VAL C CA 1
ATOM 1659 C C . VAL C 1 50 ? 6.701 2.457 -40.298 1.00 16.17 233 VAL C C 1
ATOM 1660 O O . VAL C 1 50 ? 7.061 3.311 -39.443 1.00 18.37 233 VAL C O 1
ATOM 1664 N N . GLY C 1 51 ? 6.364 2.802 -41.538 1.00 16.72 234 GLY C N 1
ATOM 1665 C CA . GLY C 1 51 ? 6.380 4.206 -41.881 1.00 17.68 234 GLY C CA 1
ATOM 1666 C C . GLY C 1 51 ? 5.952 4.409 -43.338 1.00 16.93 234 GLY C C 1
ATOM 1667 O O . GLY C 1 51 ? 5.401 3.560 -43.911 1.00 22.01 234 GLY C O 1
ATOM 1668 N N . ASP C 1 52 ? 6.228 5.586 -43.844 1.00 18.47 235 ASP C N 1
ATOM 1669 C CA . ASP C 1 52 ? 5.826 5.948 -45.220 1.00 21.61 235 ASP C CA 1
ATOM 1670 C C . ASP C 1 52 ? 6.973 6.719 -45.841 1.00 19.09 235 ASP C C 1
ATOM 1671 O O . ASP C 1 52 ? 7.441 7.736 -45.268 1.00 24.29 235 ASP C O 1
ATOM 1676 N N . GLY C 1 53 ? 7.505 6.207 -46.942 1.00 20.48 236 GLY C N 1
ATOM 1677 C CA . GLY C 1 53 ? 8.587 6.890 -47.626 1.00 21.33 236 GLY C CA 1
ATOM 1678 C C . GLY C 1 53 ? 9.902 6.787 -46.893 1.00 21.34 236 GLY C C 1
ATOM 1679 O O . GLY C 1 53 ? 10.704 7.699 -46.930 1.00 25.32 236 GLY C O 1
ATOM 1680 N N . ILE C 1 54 ? 10.139 5.657 -46.233 1.00 19.51 237 ILE C N 1
ATOM 1681 C CA . ILE C 1 54 ? 11.428 5.439 -45.585 1.00 18.65 237 ILE C CA 1
ATOM 1682 C C . ILE C 1 54 ? 12.419 5.136 -46.697 1.00 20.35 237 ILE C C 1
ATOM 1683 O O . ILE C 1 54 ? 12.147 4.333 -47.567 1.00 22.88 237 ILE C O 1
ATOM 1688 N N . ASP C 1 55 ? 13.587 5.760 -46.592 1.00 20.83 238 ASP C N 1
ATOM 1689 C CA . ASP C 1 55 ? 14.727 5.439 -47.449 1.00 20.41 238 ASP C CA 1
ATOM 1690 C C . ASP C 1 55 ? 15.453 4.250 -46.843 1.00 21.30 238 ASP C C 1
ATOM 1691 O O . ASP C 1 55 ? 16.272 4.407 -45.943 1.00 21.83 238 ASP C O 1
ATOM 1696 N N . SER C 1 56 ? 15.070 3.040 -47.240 1.00 19.41 239 SER C N 1
ATOM 1697 C CA . SER C 1 56 ? 15.571 1.818 -46.667 1.00 21.77 239 SER C CA 1
ATOM 1698 C C . SER C 1 56 ? 17.033 1.627 -46.970 1.00 20.67 239 SER C C 1
ATOM 1699 O O . SER C 1 56 ? 17.733 0.968 -46.197 1.00 22.17 239 SER C O 1
ATOM 1702 N N . ILE C 1 57 ? 17.489 2.161 -48.102 1.00 19.96 240 ILE C N 1
ATOM 1703 C CA . ILE C 1 57 ? 18.883 2.096 -48.504 1.00 21.63 240 ILE C CA 1
ATOM 1704 C C . ILE C 1 57 ? 19.800 2.836 -47.554 1.00 24.23 240 ILE C C 1
ATOM 1705 O O . ILE C 1 57 ? 20.801 2.267 -47.059 1.00 27.29 240 ILE C O 1
ATOM 1710 N N . ASN C 1 58 ? 19.432 4.086 -47.237 1.00 24.03 241 ASN C N 1
ATOM 1711 C CA . ASN C 1 58 ? 20.167 4.843 -46.270 1.00 24.36 241 ASN C CA 1
ATOM 1712 C C . ASN C 1 58 ? 19.995 4.274 -44.887 1.00 24.81 241 ASN C C 1
ATOM 1713 O O . ASN C 1 58 ? 20.933 4.328 -44.076 1.00 27.95 241 ASN C O 1
ATOM 1718 N N . LEU C 1 59 ? 18.843 3.741 -44.574 1.00 24.36 242 LEU C N 1
ATOM 1719 C CA . LEU C 1 59 ? 18.630 3.239 -43.180 1.00 22.65 242 LEU C CA 1
ATOM 1720 C C . LEU C 1 59 ? 19.486 2.049 -42.869 1.00 24.65 242 LEU C C 1
ATOM 1721 O O . LEU C 1 59 ? 20.101 1.978 -41.775 1.00 26.62 242 LEU C O 1
ATOM 1726 N N . VAL C 1 60 ? 19.492 1.052 -43.741 1.00 22.98 243 VAL C N 1
ATOM 1727 C CA . VAL C 1 60 ? 20.291 -0.139 -43.492 1.00 22.35 243 VAL C CA 1
ATOM 1728 C C . VAL C 1 60 ? 21.785 0.204 -43.413 1.00 26.13 243 VAL C C 1
ATOM 1729 O O . VAL C 1 60 ? 22.510 -0.337 -42.563 1.00 29.81 243 VAL C O 1
ATOM 1733 N N . SER C 1 61 ? 22.219 1.162 -44.223 1.00 26.93 244 SER C N 1
ATOM 1734 C CA . SER C 1 61 ? 23.621 1.571 -44.191 1.00 29.21 244 SER C CA 1
ATOM 1735 C C . SER C 1 61 ? 23.956 2.208 -42.826 1.00 30.53 244 SER C C 1
ATOM 1736 O O . SER C 1 61 ? 24.996 1.893 -42.225 1.00 34.88 244 SER C O 1
ATOM 1739 N N . ALA C 1 62 ? 23.083 3.089 -42.329 1.00 30.79 245 ALA C N 1
ATOM 1740 C CA . ALA C 1 62 ? 23.284 3.752 -41.039 1.00 32.89 245 ALA C CA 1
ATOM 1741 C C . ALA C 1 62 ? 23.276 2.729 -39.916 1.00 33.50 245 ALA C C 1
ATOM 1742 O O . ALA C 1 62 ? 24.084 2.871 -38.997 1.00 38.91 245 ALA C O 1
ATOM 1744 N N . LEU C 1 63 ? 22.394 1.707 -39.993 1.00 30.96 246 LEU C N 1
ATOM 1745 C CA . LEU C 1 63 ? 22.407 0.650 -38.981 1.00 28.52 246 LEU C CA 1
ATOM 1746 C C . LEU C 1 63 ? 23.707 -0.133 -39.042 1.00 29.37 246 LEU C C 1
ATOM 1747 O O . LEU C 1 63 ? 24.278 -0.437 -37.956 1.00 31.60 246 LEU C O 1
ATOM 1752 N N . ARG C 1 64 ? 24.229 -0.453 -40.234 1.00 34.76 247 ARG C N 1
ATOM 1753 C CA A ARG C 1 64 ? 25.508 -1.203 -40.363 0.50 31.89 247 ARG C CA 1
ATOM 175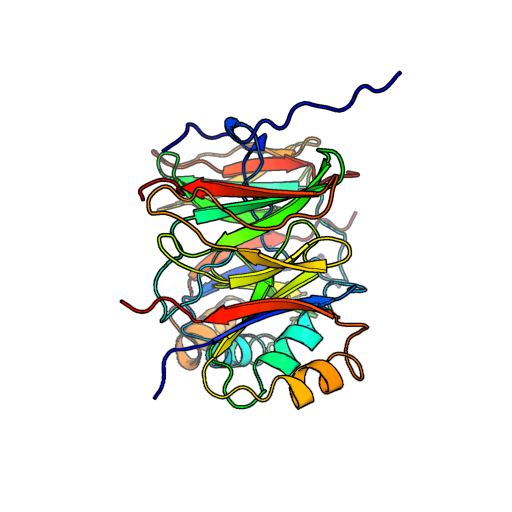4 C CA B ARG C 1 64 ? 25.487 -1.229 -40.351 0.50 33.24 247 ARG C CA 1
ATOM 1755 C C . ARG C 1 64 ? 26.708 -0.433 -39.855 1.00 36.57 247 ARG C C 1
ATOM 1756 O O . ARG C 1 64 ? 27.656 -1.004 -39.259 1.00 45.49 247 ARG C O 1
ATOM 1771 N N . LYS C 1 65 ? 26.678 0.886 -40.060 1.00 39.06 248 LYS C N 1
ATOM 1772 C CA . LYS C 1 65 ? 27.742 1.776 -39.565 1.00 45.32 248 LYS C CA 1
ATOM 1773 C C . LYS C 1 65 ? 27.693 1.948 -38.052 1.00 51.75 248 LYS C C 1
ATOM 1774 O O . LYS C 1 65 ? 28.746 1.973 -37.403 1.00 55.95 248 LYS C O 1
ATOM 1780 N N . LYS C 1 66 ? 26.506 2.116 -37.476 1.00 50.25 249 LYS C N 1
ATOM 1781 C CA . LYS C 1 66 ? 26.384 2.590 -36.087 1.00 52.75 249 LYS C CA 1
ATOM 1782 C C . LYS C 1 66 ? 25.933 1.583 -35.034 1.00 47.42 249 LYS C C 1
ATOM 1783 O O . LYS C 1 66 ? 26.194 1.783 -33.830 1.00 49.31 249 LYS C O 1
ATOM 1789 N N . VAL C 1 67 ? 25.309 0.491 -35.462 1.00 36.21 250 VAL C N 1
ATOM 1790 C CA . VAL C 1 67 ? 24.775 -0.503 -34.541 1.00 36.02 250 VAL C CA 1
ATOM 1791 C C . VAL C 1 67 ? 25.410 -1.862 -34.724 1.00 32.56 250 VAL C C 1
ATOM 1792 O O . VAL C 1 67 ? 25.877 -2.440 -33.764 1.00 42.95 250 VAL C O 1
ATOM 1796 N N . GLY C 1 68 ? 25.337 -2.431 -35.907 1.00 30.66 251 GLY C N 1
ATOM 1797 C CA . GLY C 1 68 ? 25.808 -3.764 -36.111 1.00 28.15 251 GLY C CA 1
ATOM 1798 C C . GLY C 1 68 ? 25.357 -4.278 -37.462 1.00 25.97 251 GLY C C 1
ATOM 1799 O O . GLY C 1 68 ? 24.725 -3.554 -38.225 1.00 29.74 251 GLY C O 1
ATOM 1800 N N . PRO C 1 69 ? 25.690 -5.531 -37.783 1.00 27.67 252 PRO C N 1
ATOM 1801 C CA . PRO C 1 69 ? 25.587 -6.070 -39.162 1.00 28.05 252 PRO C CA 1
ATOM 1802 C C . PRO C 1 69 ? 24.156 -6.467 -39.560 1.00 26.90 252 PRO C C 1
ATOM 1803 O O . PRO C 1 69 ? 23.799 -7.644 -39.715 1.00 27.48 252 PRO C O 1
ATOM 1807 N N . ALA C 1 70 ? 23.350 -5.446 -39.695 1.00 24.68 253 ALA C N 1
ATOM 1808 C CA . ALA C 1 70 ? 21.926 -5.568 -39.981 1.00 22.12 253 ALA C CA 1
ATOM 1809 C C . ALA C 1 70 ? 21.669 -6.240 -41.292 1.00 23.18 253 ALA C C 1
ATOM 1810 O O . ALA C 1 70 ? 22.341 -5.915 -42.304 1.00 24.04 253 ALA C O 1
ATOM 1812 N N . MET C 1 71 ? 20.658 -7.097 -41.308 1.00 21.92 254 MET C N 1
ATOM 1813 C CA . MET C 1 71 ? 20.191 -7.730 -42.544 1.00 21.13 254 MET C CA 1
ATOM 1814 C C . MET C 1 71 ? 18.705 -7.556 -42.660 1.00 18.89 254 MET C C 1
ATOM 1815 O O . MET C 1 71 ? 17.992 -7.609 -41.655 1.00 19.63 254 MET C O 1
ATOM 1820 N N . PHE C 1 72 ? 18.176 -7.411 -43.848 1.00 18.74 255 PHE C N 1
ATOM 1821 C CA . PHE C 1 72 ? 16.751 -7.448 -44.020 1.00 16.96 255 PHE C CA 1
ATOM 1822 C C . PHE C 1 72 ? 16.181 -8.829 -43.774 1.00 16.51 255 PHE C C 1
ATOM 1823 O O . PHE C 1 72 ? 16.719 -9.808 -44.209 1.00 19.92 255 PHE C O 1
ATOM 1831 N N . LEU C 1 73 ? 15.039 -8.887 -43.051 1.00 15.16 256 LEU C N 1
ATOM 1832 C CA . LEU C 1 73 ? 14.220 -10.080 -42.881 1.00 15.34 256 LEU C CA 1
ATOM 1833 C C . LEU C 1 73 ? 12.935 -10.040 -43.652 1.00 14.04 256 LEU C C 1
ATOM 1834 O O . LEU C 1 73 ? 12.508 -11.061 -44.116 1.00 15.68 256 LEU C O 1
ATOM 1839 N N . GLU C 1 74 ? 12.332 -8.863 -43.714 1.00 14.86 257 GLU C N 1
ATOM 1840 C CA . GLU C 1 74 ? 11.035 -8.722 -44.309 1.00 14.30 257 GLU C CA 1
ATOM 1841 C C . GLU C 1 74 ? 10.866 -7.336 -44.920 1.00 14.51 257 GLU C C 1
ATOM 1842 O O . GLU C 1 74 ? 11.274 -6.319 -44.319 1.00 15.63 257 GLU C O 1
ATOM 1848 N N . VAL C 1 75 ? 10.215 -7.299 -46.099 1.00 14.57 258 VAL C N 1
ATOM 1849 C CA . VAL C 1 75 ? 9.692 -6.066 -46.649 1.00 15.26 258 VAL C CA 1
ATOM 1850 C C . VAL C 1 75 ? 8.234 -6.317 -47.038 1.00 14.42 258 VAL C C 1
ATOM 1851 O O . VAL C 1 75 ? 7.967 -7.279 -47.781 1.00 14.94 258 VAL C O 1
ATOM 1855 N N . SER C 1 76 ? 7.309 -5.518 -46.520 1.00 13.38 259 SER C N 1
ATOM 1856 C CA . SER C 1 76 ? 5.917 -5.680 -46.851 1.00 14.37 259 SER C CA 1
ATOM 1857 C C . SER C 1 76 ? 5.196 -4.381 -46.758 1.00 13.64 259 SER C C 1
ATOM 1858 O O . SER C 1 76 ? 5.764 -3.362 -46.304 1.00 15.37 259 SER C O 1
ATOM 1861 N N . GLN C 1 77 ? 3.953 -4.355 -47.244 1.00 13.84 260 GLN C N 1
ATOM 1862 C CA . GLN C 1 77 ? 3.111 -3.212 -47.055 1.00 13.80 260 GLN C CA 1
ATOM 1863 C C . GLN C 1 77 ? 2.140 -3.497 -45.877 1.00 13.42 260 GLN C C 1
ATOM 1864 O O . GLN C 1 77 ? 1.780 -4.653 -45.603 1.00 15.18 260 GLN C O 1
ATOM 1870 N N . VAL C 1 78 ? 1.682 -2.450 -45.252 1.00 13.79 261 VAL C N 1
ATOM 1871 C CA . VAL C 1 78 ? 0.656 -2.562 -44.202 1.00 14.73 261 VAL C CA 1
ATOM 1872 C C . VAL C 1 78 ? -0.708 -2.709 -44.839 1.00 14.95 261 VAL C C 1
ATOM 1873 O O . VAL C 1 78 ? -1.045 -1.926 -45.738 1.00 18.07 261 VAL C O 1
ATOM 1877 N N . LYS C 1 79 ? -1.462 -3.707 -44.443 1.00 14.80 262 LYS C N 1
ATOM 1878 C CA . LYS C 1 79 ? -2.830 -3.890 -44.927 1.00 15.31 262 LYS C CA 1
ATOM 1879 C C . LYS C 1 79 ? -3.695 -2.875 -44.203 1.00 17.89 262 LYS C C 1
ATOM 1880 O O . LYS C 1 79 ? -3.977 -2.990 -43.006 1.00 19.53 262 LYS C O 1
ATOM 1886 N N . GLU C 1 80 ? -4.183 -1.893 -44.907 1.00 26.26 263 GLU C N 1
ATOM 1887 C CA . GLU C 1 80 ? -4.876 -0.780 -44.278 1.00 32.02 263 GLU C CA 1
ATOM 1888 C C . GLU C 1 80 ? -6.382 -0.994 -44.290 1.00 39.88 263 GLU C C 1
ATOM 1889 O O . GLU C 1 80 ? -7.083 -0.456 -43.408 1.00 56.57 263 GLU C O 1
ATOM 1895 N N . ASP C 1 81 ? -6.859 -1.775 -45.276 1.00 45.01 264 ASP C N 1
ATOM 1896 C CA . ASP C 1 81 ? -8.288 -1.979 -45.585 1.00 46.44 264 ASP C CA 1
ATOM 1897 C C . ASP C 1 81 ? -9.145 -0.700 -45.511 1.00 49.66 264 ASP C C 1
ATOM 1898 O O . ASP C 1 81 ? -9.512 -0.122 -46.534 1.00 63.54 264 ASP C O 1
ATOM 1904 N N . TYR D 2 7 ? 20.394 -40.377 -28.588 1.00 33.66 27 TYR D N 1
ATOM 1905 C CA . TYR D 2 7 ? 19.607 -40.180 -29.867 1.00 28.42 27 TYR D CA 1
ATOM 1906 C C . TYR D 2 7 ? 18.697 -38.934 -29.878 1.00 29.72 27 TYR D C 1
ATOM 1907 O O . TYR D 2 7 ? 18.072 -38.599 -28.832 1.00 33.85 27 TYR D O 1
ATOM 1916 N N . ILE D 2 8 ? 18.553 -38.294 -31.043 1.00 29.61 28 ILE D N 1
ATOM 1917 C CA . ILE D 2 8 ? 17.606 -37.186 -31.248 1.00 28.44 28 ILE D CA 1
ATOM 1918 C C . ILE D 2 8 ? 16.936 -37.513 -32.599 1.00 28.43 28 ILE D C 1
ATOM 1919 O O . ILE D 2 8 ? 17.615 -37.784 -33.553 1.00 22.51 28 ILE D O 1
ATOM 1924 N N . GLU D 2 9 ? 15.603 -37.525 -32.636 1.00 26.28 29 GLU D N 1
ATOM 1925 C CA . GLU D 2 9 ? 14.808 -37.653 -33.893 1.00 25.82 29 GLU D CA 1
ATOM 1926 C C . GLU D 2 9 ? 14.190 -36.302 -34.199 1.00 28.29 29 GLU D C 1
ATOM 1927 O O . GLU D 2 9 ? 13.840 -35.588 -33.274 1.00 35.29 29 GLU D O 1
ATOM 1933 N N . LYS D 2 10 ? 14.170 -35.912 -35.458 1.00 25.11 30 LYS D N 1
ATOM 1934 C CA . LYS D 2 10 ? 13.466 -34.711 -35.931 1.00 25.28 30 LYS D CA 1
ATOM 1935 C C . LYS D 2 10 ? 12.091 -34.660 -35.266 1.00 26.56 30 LYS D C 1
ATOM 1936 O O . LYS D 2 10 ? 11.297 -35.583 -35.386 1.00 37.12 30 LYS D O 1
ATOM 1942 N N . ARG D 2 11 ? 11.849 -33.549 -34.569 1.00 36.02 31 ARG D N 1
ATOM 1943 C CA . ARG D 2 11 ? 10.628 -33.317 -33.752 1.00 34.83 31 ARG D CA 1
ATOM 1944 C C . ARG D 2 11 ? 9.501 -32.942 -34.717 1.00 32.93 31 ARG D C 1
ATOM 1945 O O . ARG D 2 11 ? 9.728 -32.202 -35.646 1.00 30.82 31 ARG D O 1
ATOM 1953 N N . ALA D 2 12 ? 8.304 -33.446 -34.563 1.00 37.28 32 ALA D N 1
ATOM 1954 C CA . ALA D 2 12 ? 7.182 -32.928 -35.353 1.00 33.17 32 ALA D CA 1
ATOM 1955 C C . ALA D 2 12 ? 6.853 -31.497 -34.882 1.00 28.88 32 ALA D C 1
ATOM 1956 O O . ALA D 2 12 ? 6.976 -31.182 -33.719 1.00 33.99 32 ALA D O 1
ATOM 1958 N N . ILE D 2 13 ? 6.468 -30.626 -35.806 1.00 22.41 33 ILE D N 1
ATOM 1959 C CA . ILE D 2 13 ? 6.079 -29.275 -35.479 1.00 18.44 33 ILE D CA 1
ATOM 1960 C C . ILE D 2 13 ? 4.708 -29.339 -34.786 1.00 19.00 33 ILE D C 1
ATOM 1961 O O . ILE D 2 13 ? 3.781 -29.963 -35.241 1.00 21.17 33 ILE D O 1
ATOM 1966 N N . ASP D 2 14 ? 4.597 -28.673 -33.633 1.00 19.58 34 ASP D N 1
ATOM 1967 C CA . ASP D 2 14 ? 3.330 -28.591 -32.879 1.00 18.69 34 ASP D CA 1
ATOM 1968 C C . ASP D 2 14 ? 2.955 -27.156 -32.644 1.00 17.52 34 ASP D C 1
ATOM 1969 O O . ASP D 2 14 ? 3.275 -26.556 -31.614 1.00 18.50 34 ASP D O 1
ATOM 1974 N N . LEU D 2 15 ? 2.264 -26.552 -33.633 1.00 19.29 35 LEU D N 1
ATOM 1975 C CA . LEU D 2 15 ? 1.908 -25.155 -33.507 1.00 19.25 35 LEU D CA 1
ATOM 1976 C C . LEU D 2 15 ? 0.962 -24.881 -32.378 1.00 18.27 35 LEU D C 1
ATOM 1977 O O . LEU D 2 15 ? 0.921 -23.769 -31.907 1.00 22.84 35 LEU D O 1
ATOM 1982 N N . SER D 2 16 ? 0.196 -25.870 -31.953 1.00 18.81 36 SER D N 1
ATOM 1983 C CA . SER D 2 16 ? -0.791 -25.655 -30.909 1.00 22.03 36 SER D CA 1
ATOM 1984 C C . SER D 2 16 ? -0.114 -25.412 -29.548 1.00 21.83 36 SER D C 1
ATOM 1985 O O . SER D 2 16 ? -0.762 -24.961 -28.589 1.00 26.66 36 SER D O 1
ATOM 1988 N N . ARG D 2 17 ? 1.142 -25.783 -29.407 1.00 18.14 37 ARG D N 1
ATOM 1989 C CA . ARG D 2 17 ? 1.903 -25.648 -28.172 1.00 19.99 37 ARG D CA 1
ATOM 1990 C C . ARG D 2 17 ? 3.023 -24.621 -28.259 1.00 19.74 37 ARG D C 1
ATOM 1991 O O . ARG D 2 17 ? 3.714 -24.356 -27.281 1.00 20.35 37 ARG D O 1
ATOM 1999 N N . GLU D 2 18 ? 3.203 -23.988 -29.433 1.00 18.10 38 GLU D N 1
ATOM 2000 C CA . GLU D 2 18 ? 4.298 -23.022 -29.563 1.00 16.79 38 GLU D CA 1
ATOM 2001 C C . GLU D 2 18 ? 4.075 -21.801 -28.685 1.00 16.69 38 GLU D C 1
ATOM 2002 O O . GLU D 2 18 ? 2.968 -21.335 -28.494 1.00 18.26 38 GLU D O 1
ATOM 2008 N N . ARG D 2 19 ? 5.162 -21.296 -28.101 1.00 14.87 39 ARG D N 1
ATOM 2009 C CA . ARG D 2 19 ? 5.172 -20.044 -27.381 1.00 14.63 39 ARG D CA 1
ATOM 2010 C C . ARG D 2 19 ? 4.748 -18.909 -28.291 1.00 13.87 39 ARG D C 1
ATOM 2011 O O . ARG D 2 19 ? 5.161 -18.882 -29.459 1.00 14.40 39 ARG D O 1
ATOM 2019 N N . ASP D 2 20 ? 3.962 -17.977 -27.818 1.00 13.58 40 ASP D N 1
ATOM 2020 C CA . ASP D 2 20 ? 3.612 -16.806 -28.616 1.00 14.25 40 ASP D CA 1
ATOM 2021 C C . ASP D 2 20 ? 4.837 -16.132 -29.118 1.00 13.52 40 ASP D C 1
ATOM 2022 O O . ASP D 2 20 ? 5.863 -16.039 -28.456 1.00 14.00 40 ASP D O 1
ATOM 2027 N N . PRO D 2 21 ? 4.735 -15.542 -30.348 1.00 13.39 41 PRO D N 1
ATOM 2028 C CA . PRO D 2 21 ? 5.802 -14.682 -30.775 1.00 13.78 41 PRO D CA 1
ATOM 2029 C C . PRO D 2 21 ? 6.001 -13.491 -29.822 1.00 13.45 41 PRO D C 1
ATOM 2030 O O . PRO D 2 21 ? 5.057 -13.073 -29.139 1.00 14.43 41 PRO D O 1
ATOM 2034 N N . ASN D 2 22 ? 7.196 -12.958 -29.846 1.00 14.72 42 ASN D N 1
ATOM 2035 C CA . ASN D 2 22 ? 7.482 -11.732 -29.119 1.00 14.83 42 ASN D CA 1
ATOM 2036 C C . ASN D 2 22 ? 7.084 -10.554 -29.967 1.00 16.18 42 ASN D C 1
ATOM 2037 O O . ASN D 2 22 ? 7.936 -10.098 -30.703 1.00 24.22 42 ASN D O 1
ATOM 2042 N N . PHE D 2 23 ? 5.849 -10.138 -29.907 1.00 15.41 43 PHE D N 1
ATOM 2043 C CA . PHE D 2 23 ? 5.258 -9.165 -30.815 1.00 15.93 43 PHE D CA 1
ATOM 2044 C C . PHE D 2 23 ? 5.008 -7.832 -30.179 1.00 17.18 43 PHE D C 1
ATOM 2045 O O . PHE D 2 23 ? 4.933 -7.720 -28.896 1.00 15.84 43 PHE D O 1
ATOM 2053 N N . PHE D 2 24 ? 4.796 -6.827 -30.977 1.00 16.61 44 PHE D N 1
ATOM 2054 C CA . PHE D 2 24 ? 4.354 -5.507 -30.557 1.00 17.02 44 PHE D CA 1
ATOM 2055 C C . PHE D 2 24 ? 3.376 -5.035 -31.623 1.00 16.29 44 PHE D C 1
ATOM 2056 O O . PHE D 2 24 ? 3.699 -5.020 -32.817 1.00 18.31 44 PHE D O 1
ATOM 2064 N N . ASP D 2 25 ? 2.165 -4.666 -31.227 1.00 16.13 45 ASP D N 1
ATOM 2065 C CA . ASP D 2 25 ? 1.165 -4.117 -32.180 1.00 15.83 45 ASP D CA 1
ATOM 2066 C C . ASP D 2 25 ? 1.377 -2.620 -32.246 1.00 17.50 45 ASP D C 1
ATOM 2067 O O . ASP D 2 25 ? 1.071 -1.863 -31.335 1.00 21.25 45 ASP D O 1
ATOM 2072 N N . HIS D 2 26 ? 1.887 -2.163 -33.363 1.00 16.17 46 HIS D N 1
ATOM 2073 C CA . HIS D 2 26 ? 2.208 -0.769 -33.579 1.00 16.77 46 HIS D CA 1
ATOM 2074 C C . HIS D 2 26 ? 0.928 0.076 -33.561 1.00 18.56 46 HIS D C 1
ATOM 2075 O O . HIS D 2 26 ? -0.091 -0.325 -34.113 1.00 18.29 46 HIS D O 1
ATOM 2082 N N . PRO D 2 27 ? 0.984 1.271 -32.957 1.00 20.47 47 PRO D N 1
ATOM 2083 C CA . PRO D 2 27 ? -0.168 2.148 -32.975 1.00 23.79 47 PRO D CA 1
ATOM 2084 C C . PRO D 2 27 ? -0.374 2.742 -34.378 1.00 24.81 47 PRO D C 1
ATOM 2085 O O . PRO D 2 27 ? 0.567 2.860 -35.171 1.00 26.85 47 PRO D O 1
ATOM 2089 N N . GLY D 2 28 ? -1.606 3.102 -34.660 1.00 23.64 48 GLY D N 1
ATOM 2090 C CA . GLY D 2 28 ? -1.953 3.792 -35.906 1.00 25.62 48 GLY D CA 1
ATOM 2091 C C . GLY D 2 28 ? -2.053 2.964 -37.171 1.00 23.84 48 GLY D C 1
ATOM 2092 O O . GLY D 2 28 ? -2.219 3.547 -38.243 1.00 28.60 48 GLY D O 1
ATOM 2093 N N . ILE D 2 29 ? -1.907 1.653 -37.034 1.00 21.14 49 ILE D N 1
ATOM 2094 C CA . ILE D 2 29 ? -2.071 0.693 -38.109 1.00 19.07 49 ILE D CA 1
ATOM 2095 C C . ILE D 2 29 ? -2.910 -0.458 -37.630 1.00 17.47 49 ILE D C 1
ATOM 2096 O O . ILE D 2 29 ? -2.940 -0.759 -36.424 1.00 18.39 49 ILE D O 1
ATOM 2101 N N . PRO D 2 30 ? -3.595 -1.172 -38.507 1.00 17.60 50 PRO D N 1
ATOM 2102 C CA . PRO D 2 30 ? -4.417 -2.280 -38.048 1.00 17.53 50 PRO D CA 1
ATOM 2103 C C . PRO D 2 30 ? -3.595 -3.359 -37.396 1.00 15.15 50 PRO D C 1
ATOM 2104 O O . PRO D 2 30 ? -2.413 -3.521 -37.693 1.00 15.93 50 PRO D O 1
ATOM 2108 N N . VAL D 2 31 ? -4.229 -4.052 -36.450 1.00 16.39 51 VAL D N 1
ATOM 2109 C CA . VAL D 2 31 ? -3.597 -5.164 -35.767 1.00 15.10 51 VAL D CA 1
ATOM 2110 C C . VAL D 2 31 ? -3.483 -6.369 -36.709 1.00 14.42 51 VAL D C 1
ATOM 2111 O O . VAL D 2 31 ? -4.496 -6.847 -37.241 1.00 16.17 51 VAL D O 1
ATOM 2115 N N . PRO D 2 32 ? -2.290 -6.889 -36.948 1.00 13.49 52 PRO D N 1
ATOM 2116 C CA . PRO D 2 32 ? -2.155 -8.080 -37.823 1.00 14.37 52 PRO D CA 1
ATOM 2117 C C . PRO D 2 32 ? -2.846 -9.288 -37.196 1.00 13.43 52 PRO D C 1
ATOM 2118 O O . PRO D 2 32 ? -2.685 -9.522 -35.964 1.00 15.67 52 PRO D O 1
ATOM 2122 N N . GLU D 2 33 ? -3.570 -10.078 -37.963 1.00 13.07 53 GLU D N 1
ATOM 2123 C CA . GLU D 2 33 ? -4.407 -11.154 -37.453 1.00 13.78 53 GLU D CA 1
ATOM 2124 C C . GLU D 2 33 ? -3.686 -12.452 -37.203 1.00 12.80 53 GLU D C 1
ATOM 2125 O O . GLU D 2 33 ? -4.256 -13.326 -36.551 1.00 14.79 53 GLU D O 1
ATOM 2131 N N . CYS D 2 34 ? -2.462 -12.609 -37.730 1.00 12.75 54 CYS D N 1
ATOM 2132 C CA . CYS D 2 34 ? -1.783 -13.890 -37.704 1.00 13.09 54 CYS D CA 1
ATOM 2133 C C . CYS D 2 34 ? -0.490 -13.832 -36.907 1.00 11.97 54 CYS D C 1
ATOM 2134 O O . CYS D 2 34 ? 0.211 -12.835 -36.866 1.00 13.26 54 CYS D O 1
ATOM 2137 N N . PHE D 2 35 ? -0.178 -14.987 -36.320 1.00 12.17 55 PHE D N 1
ATOM 2138 C CA . PHE D 2 35 ? 1.181 -15.311 -35.876 1.00 12.12 55 PHE D CA 1
ATOM 2139 C C . PHE D 2 35 ? 1.822 -16.155 -36.977 1.00 12.60 55 PHE D C 1
ATOM 2140 O O . PHE D 2 35 ? 1.175 -17.000 -37.542 1.00 15.23 55 PHE D O 1
ATOM 2148 N N . TRP D 2 36 ? 3.115 -15.921 -37.169 1.00 12.17 56 TRP D N 1
ATOM 2149 C CA . TRP D 2 36 ? 3.926 -16.763 -38.056 1.00 12.12 56 TRP D CA 1
ATOM 2150 C C . TRP D 2 36 ? 5.076 -17.318 -37.260 1.00 11.81 56 TRP D C 1
ATOM 2151 O O . TRP D 2 36 ? 5.602 -16.646 -36.324 1.00 12.20 56 TRP D O 1
ATOM 2162 N N . PHE D 2 37 ? 5.537 -18.506 -37.668 1.00 11.40 57 PHE D N 1
ATOM 2163 C CA . PHE D 2 37 ? 6.618 -19.228 -37.012 1.00 12.09 57 PHE D CA 1
ATOM 2164 C C . PHE D 2 37 ? 7.530 -19.812 -38.094 1.00 11.85 57 PHE D C 1
ATOM 2165 O O . PHE D 2 37 ? 7.000 -20.522 -38.988 1.00 13.29 57 PHE D O 1
ATOM 2173 N N . MET D 2 38 ? 8.798 -19.548 -38.039 1.00 12.04 58 MET D N 1
ATOM 2174 C CA . MET D 2 38 ? 9.785 -20.025 -39.034 1.00 12.64 58 MET D CA 1
ATOM 2175 C C . MET D 2 38 ? 10.560 -21.169 -38.447 1.00 12.74 58 MET D C 1
ATOM 2176 O O . MET D 2 38 ? 11.066 -21.043 -37.305 1.00 13.75 58 MET D O 1
ATOM 2181 N N . PHE D 2 39 ? 10.717 -22.275 -39.169 1.00 13.20 59 PHE D N 1
ATOM 2182 C CA . PHE D 2 39 ? 11.435 -23.456 -38.735 1.00 13.59 59 PHE D CA 1
ATOM 2183 C C . PHE D 2 39 ? 12.516 -23.835 -39.749 1.00 13.52 59 PHE D C 1
ATOM 2184 O O . PHE D 2 39 ? 12.339 -23.637 -40.965 1.00 15.48 59 PHE D O 1
ATOM 2192 N N . LYS D 2 40 ? 13.591 -24.411 -39.231 1.00 14.55 60 LYS D N 1
ATOM 2193 C CA . LYS D 2 40 ? 14.696 -25.021 -40.000 1.00 14.89 60 LYS D CA 1
ATOM 2194 C C . LYS D 2 40 ? 14.826 -26.419 -39.509 1.00 14.27 60 LYS D C 1
ATOM 2195 O O . LYS D 2 40 ? 15.075 -26.628 -38.281 1.00 14.89 60 LYS D O 1
ATOM 2201 N N . ASN D 2 41 ? 14.625 -27.415 -40.356 1.00 15.15 61 ASN D N 1
ATOM 2202 C CA . ASN D 2 41 ? 14.562 -28.817 -39.970 1.00 15.52 61 ASN D CA 1
ATOM 2203 C C . ASN D 2 41 ? 13.662 -29.019 -38.731 1.00 15.43 61 ASN D C 1
ATOM 2204 O O . ASN D 2 41 ? 14.042 -29.738 -37.808 1.00 16.36 61 ASN D O 1
ATOM 2209 N N . ASN D 2 42 ? 12.541 -28.356 -38.723 1.00 15.75 62 ASN D N 1
ATOM 2210 C CA . ASN D 2 42 ? 11.560 -28.446 -37.650 1.00 15.91 62 ASN D CA 1
ATOM 2211 C C . ASN D 2 42 ? 11.985 -27.842 -36.319 1.00 15.99 62 ASN D C 1
ATOM 2212 O O . ASN D 2 42 ? 11.270 -28.042 -35.335 1.00 19.74 62 ASN D O 1
ATOM 2217 N N . VAL D 2 43 ? 13.043 -27.047 -36.302 1.00 15.44 63 VAL D N 1
ATOM 2218 C CA . VAL D 2 43 ? 13.490 -26.313 -35.097 1.00 15.52 63 VAL D CA 1
ATOM 2219 C C . VAL D 2 43 ? 13.108 -24.841 -35.291 1.00 14.86 63 VAL D C 1
ATOM 2220 O O . VAL D 2 43 ? 13.530 -24.195 -36.286 1.00 15.26 63 VAL D O 1
ATOM 2224 N N . ARG D 2 44 ? 12.372 -24.283 -34.325 1.00 14.86 64 ARG D N 1
ATOM 2225 C CA . ARG D 2 44 ? 11.981 -22.905 -34.393 1.00 14.52 64 ARG D CA 1
ATOM 2226 C C . ARG D 2 44 ? 13.163 -21.958 -34.475 1.00 14.68 64 ARG D C 1
ATOM 2227 O O . ARG D 2 44 ? 14.069 -22.015 -33.645 1.00 16.83 64 ARG D O 1
ATOM 2235 N N . GLN D 2 45 ? 13.135 -21.049 -35.431 1.00 14.24 65 GLN D N 1
ATOM 2236 C CA . GLN D 2 45 ? 14.130 -20.002 -35.640 1.00 13.94 65 GLN D CA 1
ATOM 2237 C C . GLN D 2 45 ? 13.683 -18.670 -35.152 1.00 14.18 65 GLN D C 1
ATOM 2238 O O . GLN D 2 45 ? 14.474 -17.958 -34.491 1.00 16.68 65 GLN D O 1
ATOM 2244 N N . ASP D 2 46 ? 12.462 -18.285 -35.463 1.00 13.71 66 ASP D N 1
ATOM 2245 C CA . ASP D 2 46 ? 11.915 -17.044 -34.990 1.00 14.45 66 ASP D CA 1
ATOM 2246 C C . ASP D 2 46 ? 10.441 -17.042 -35.291 1.00 12.72 66 ASP D C 1
ATOM 2247 O O . ASP D 2 46 ? 9.877 -18.034 -35.833 1.00 13.34 66 ASP D O 1
ATOM 2252 N N . ALA D 2 47 ? 9.779 -15.963 -34.870 1.00 12.22 67 ALA D N 1
ATOM 2253 C CA . ALA D 2 47 ? 8.336 -15.833 -35.022 1.00 12.14 67 ALA D CA 1
ATOM 2254 C C . ALA D 2 47 ? 7.949 -14.399 -35.017 1.00 11.64 67 ALA D C 1
ATOM 2255 O O . ALA D 2 47 ? 8.671 -13.557 -34.480 1.00 12.68 67 ALA D O 1
ATOM 2257 N N . GLY D 2 48 ? 6.743 -14.087 -35.520 1.00 11.21 68 GLY D N 1
ATOM 2258 C CA . GLY D 2 48 ? 6.258 -12.763 -35.564 1.00 12.21 68 GLY D CA 1
ATOM 2259 C C . GLY D 2 48 ? 4.779 -12.664 -35.840 1.00 11.08 68 GLY D C 1
ATOM 2260 O O . GLY D 2 48 ? 4.076 -13.624 -35.656 1.00 12.67 68 GLY D O 1
ATOM 2261 N N . THR D 2 49 ? 4.324 -11.489 -36.269 1.00 12.08 69 THR D N 1
ATOM 2262 C CA . THR D 2 49 ? 2.953 -11.262 -36.653 1.00 12.05 69 THR D CA 1
ATOM 2263 C C . THR D 2 49 ? 2.876 -10.827 -38.128 1.00 12.35 69 THR D C 1
ATOM 2264 O O . THR D 2 49 ? 3.772 -10.168 -38.616 1.00 14.50 69 THR D O 1
ATOM 2268 N N . CYS D 2 50 ? 1.752 -11.160 -38.786 1.00 12.36 70 CYS D N 1
ATOM 2269 C CA . CYS D 2 50 ? 1.511 -10.735 -40.165 1.00 12.33 70 CYS D CA 1
ATOM 2270 C C . CYS D 2 50 ? 0.055 -10.639 -40.404 1.00 12.22 70 CYS D C 1
ATOM 2271 O O . CYS D 2 50 ? -0.758 -11.193 -39.670 1.00 12.96 70 CYS D O 1
ATOM 2274 N N . TYR D 2 51 ? -0.321 -9.948 -41.485 1.00 12.68 71 TYR D N 1
ATOM 2275 C CA . TYR D 2 51 ? -1.718 -9.803 -41.856 1.00 12.49 71 TYR D CA 1
ATOM 2276 C C . TYR D 2 51 ? -2.260 -11.045 -42.558 1.00 12.89 71 TYR D C 1
ATOM 2277 O O . TYR D 2 51 ? -1.512 -11.685 -43.293 1.00 13.52 71 TYR D O 1
ATOM 2286 N N . SER D 2 52 ? -3.537 -11.368 -42.325 1.00 13.78 72 SER D N 1
ATOM 2287 C CA . SER D 2 52 ? -4.254 -12.383 -43.080 1.00 14.11 72 SER D CA 1
ATOM 2288 C C . SER D 2 52 ? -4.687 -11.817 -44.477 1.00 13.93 72 SER D C 1
ATOM 2289 O O . SER D 2 52 ? -4.714 -10.600 -44.675 1.00 14.63 72 SER D O 1
ATOM 2292 N N . SER D 2 53 ? -4.972 -12.737 -45.377 1.00 14.86 73 SER D N 1
ATOM 2293 C CA . SER D 2 53 ? -5.465 -12.347 -46.732 1.00 15.77 73 SER D CA 1
ATOM 2294 C C . SER D 2 53 ? -4.493 -11.318 -47.350 1.00 15.03 73 SER D C 1
ATOM 2295 O O . SER D 2 53 ? -4.903 -10.277 -47.850 1.00 16.87 73 SER D O 1
ATOM 2298 N N . TRP D 2 54 ? -3.184 -11.603 -47.309 1.00 13.82 74 TRP D N 1
ATOM 2299 C CA . TRP D 2 54 ? -2.195 -10.637 -47.619 1.00 13.52 74 TRP D CA 1
ATOM 2300 C C . TRP D 2 54 ? -0.933 -11.297 -48.165 1.00 12.93 74 TRP D C 1
ATOM 2301 O O . TRP D 2 54 ? -0.990 -12.472 -48.606 1.00 14.66 74 TRP D O 1
ATOM 2312 N N . LYS D 2 55 ? 0.168 -10.547 -48.142 1.00 13.15 75 LYS D N 1
ATOM 2313 C CA A LYS D 2 55 ? 1.408 -10.934 -48.819 0.50 13.71 75 LYS D CA 1
ATOM 2314 C CA B LYS D 2 55 ? 1.410 -11.072 -48.688 0.50 13.16 75 LYS D CA 1
ATOM 2315 C C . LYS D 2 55 ? 2.575 -10.241 -48.175 1.00 13.73 75 LYS D C 1
ATOM 2316 O O . LYS D 2 55 ? 2.407 -9.111 -47.699 1.00 14.27 75 LYS D O 1
ATOM 2327 N N . MET D 2 56 ? 3.732 -10.859 -48.268 1.00 13.41 76 MET D N 1
ATOM 2328 C CA . MET D 2 56 ? 4.976 -10.233 -47.799 1.00 14.06 76 MET D CA 1
ATOM 2329 C C . MET D 2 56 ? 6.152 -10.923 -48.479 1.00 13.84 76 MET D C 1
ATOM 2330 O O . MET D 2 56 ? 6.024 -12.071 -48.921 1.00 16.50 76 MET D O 1
ATOM 2335 N N . ASP D 2 57 ? 7.276 -10.230 -48.509 1.00 13.71 77 ASP D N 1
ATOM 2336 C CA . ASP D 2 57 ? 8.540 -10.855 -48.935 1.00 13.66 77 ASP D CA 1
ATOM 2337 C C . ASP D 2 57 ? 9.385 -11.066 -47.662 1.00 13.23 77 ASP D C 1
ATOM 2338 O O . ASP D 2 57 ? 9.600 -10.112 -46.910 1.00 14.89 77 ASP D O 1
ATOM 2343 N N . MET D 2 58 ? 9.860 -12.281 -47.446 1.00 13.52 78 MET D N 1
ATOM 2344 C CA . MET D 2 58 ? 10.618 -12.638 -46.244 1.00 13.90 78 MET D CA 1
ATOM 2345 C C . MET D 2 58 ? 11.850 -13.427 -46.615 1.00 13.91 78 MET D C 1
ATOM 2346 O O . MET D 2 58 ? 11.777 -14.332 -47.474 1.00 14.86 78 MET D O 1
ATOM 2351 N N . LYS D 2 59 ? 12.942 -13.172 -45.870 1.00 14.40 79 LYS D N 1
ATOM 2352 C CA . LYS D 2 59 ? 14.129 -13.972 -46.033 1.00 16.03 79 LYS D CA 1
ATOM 2353 C C . LYS D 2 59 ? 13.986 -15.273 -45.235 1.00 14.86 79 LYS D C 1
ATOM 2354 O O . LYS D 2 59 ? 13.858 -15.215 -43.979 1.00 18.70 79 LYS D O 1
ATOM 2360 N N . VAL D 2 60 ? 13.896 -16.428 -45.868 1.00 15.03 80 VAL D N 1
ATOM 2361 C CA . VAL D 2 60 ? 13.675 -17.729 -45.265 1.00 15.58 80 VAL D CA 1
ATOM 2362 C C . VAL D 2 60 ? 14.914 -18.536 -45.490 1.00 19.08 80 VAL D C 1
ATOM 2363 O O . VAL D 2 60 ? 15.102 -19.079 -46.603 1.00 21.20 80 VAL D O 1
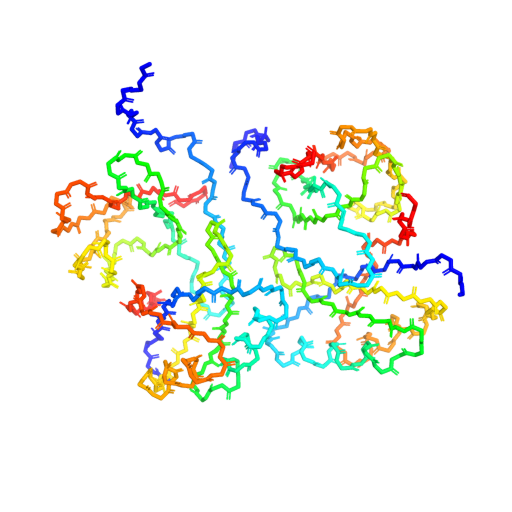ATOM 2367 N N . GLY D 2 61 ? 15.832 -18.541 -44.506 1.00 20.50 81 GLY D N 1
ATOM 2368 C CA . GLY D 2 61 ? 17.066 -19.304 -44.679 1.00 22.95 81 GLY D CA 1
ATOM 2369 C C . GLY D 2 61 ? 17.826 -18.712 -45.850 1.00 23.34 81 GLY D C 1
ATOM 2370 O O . GLY D 2 61 ? 18.068 -17.501 -45.858 1.00 23.31 81 GLY D O 1
ATOM 2371 N N . PRO D 2 62 ? 18.163 -19.536 -46.856 1.00 25.01 82 PRO D N 1
ATOM 2372 C CA . PRO D 2 62 ? 19.055 -19.033 -47.899 1.00 26.32 82 PRO D CA 1
ATOM 2373 C C . PRO D 2 62 ? 18.387 -18.156 -48.974 1.00 23.58 82 PRO D C 1
ATOM 2374 O O . PRO D 2 62 ? 19.106 -17.557 -49.780 1.00 30.34 82 PRO D O 1
ATOM 2378 N N . ASN D 2 63 C 17.043 -18.122 -49.051 1.00 20.91 83 ASN D N 1
ATOM 2379 C CA . ASN D 2 63 C 16.347 -17.413 -50.149 1.00 21.81 83 ASN D CA 1
ATOM 2380 C C . ASN D 2 63 C 15.291 -16.434 -49.669 1.00 17.89 83 ASN D C 1
ATOM 2381 O O . ASN D 2 63 C 14.678 -16.618 -48.614 1.00 20.16 83 ASN D O 1
ATOM 2386 N N . TRP D 2 64 ? 15.059 -15.378 -50.450 1.00 18.97 84 TRP D N 1
ATOM 2387 C CA . TRP D 2 64 ? 13.867 -14.555 -50.319 1.00 18.63 84 TRP D CA 1
ATOM 2388 C C . TRP D 2 64 ? 12.672 -15.345 -50.847 1.00 17.38 84 TRP D C 1
ATOM 2389 O O . TRP D 2 64 ? 12.794 -16.002 -51.908 1.00 19.59 84 TRP D O 1
ATOM 2400 N N . VAL D 2 65 ? 11.571 -15.285 -50.121 1.00 16.04 85 VAL D N 1
ATOM 2401 C CA . VAL D 2 65 ? 10.340 -15.971 -50.467 1.00 15.80 85 VAL D CA 1
ATOM 2402 C C . VAL D 2 65 ? 9.192 -15.035 -50.412 1.00 15.51 85 VAL D C 1
ATOM 2403 O O . VAL D 2 65 ? 9.013 -14.309 -49.425 1.00 14.94 85 VAL D O 1
ATOM 2407 N N . HIS D 2 66 ? 8.382 -15.018 -51.468 1.00 14.55 86 HIS D N 1
ATOM 2408 C CA . HIS D 2 66 ? 7.104 -14.287 -51.442 1.00 13.43 86 HIS D CA 1
ATOM 2409 C C . HIS D 2 66 ? 6.075 -15.180 -50.833 1.00 14.25 86 HIS D C 1
ATOM 2410 O O . HIS D 2 66 ? 5.802 -16.273 -51.278 1.00 15.69 86 HIS D O 1
ATOM 2417 N N . ILE D 2 67 ? 5.550 -14.727 -49.649 1.00 13.71 87 ILE D N 1
ATOM 2418 C CA . ILE D 2 67 ? 4.629 -15.545 -48.881 1.00 13.31 87 ILE D CA 1
ATOM 2419 C C . ILE D 2 67 ? 3.269 -14.918 -48.899 1.00 14.01 87 ILE D C 1
ATOM 2420 O O . ILE D 2 67 ? 3.093 -13.783 -48.530 1.00 15.40 87 ILE D O 1
ATOM 2425 N N . LYS D 2 68 ? 2.258 -15.712 -49.272 1.00 14.84 88 LYS D N 1
ATOM 2426 C CA . LYS D 2 68 ? 0.868 -15.282 -49.256 1.00 14.44 88 LYS D CA 1
ATOM 2427 C C . LYS D 2 68 ? 0.173 -15.878 -48.045 1.00 14.28 88 LYS D C 1
ATOM 2428 O O . LYS D 2 68 ? 0.446 -17.021 -47.652 1.00 16.20 88 LYS D O 1
ATOM 2434 N N . SER D 2 69 ? -0.738 -15.115 -47.465 1.00 13.77 89 SER D N 1
ATOM 2435 C CA . SER D 2 69 ? -1.566 -15.580 -46.352 1.00 13.95 89 SER D CA 1
ATOM 2436 C C . SER D 2 69 ? -3.013 -15.633 -46.800 1.00 15.05 89 SER D C 1
ATOM 2437 O O . SER D 2 69 ? -3.499 -14.685 -47.399 1.00 16.02 89 SER D O 1
ATOM 2440 N N . ASP D 2 70 ? -3.731 -16.701 -46.429 1.00 17.00 90 ASP D N 1
ATOM 2441 C CA . ASP D 2 70 ? -5.181 -16.776 -46.721 1.00 17.80 90 ASP D CA 1
ATOM 2442 C C . ASP D 2 70 ? -5.976 -16.183 -45.532 1.00 18.01 90 ASP D C 1
ATOM 2443 O O . ASP D 2 70 ? -5.406 -15.615 -44.590 1.00 17.03 90 ASP D O 1
ATOM 2448 N N . ASP D 2 71 ? -7.288 -16.295 -45.576 1.00 19.08 91 ASP D N 1
ATOM 2449 C CA . ASP D 2 71 ? -8.124 -15.678 -44.581 1.00 21.70 91 ASP D CA 1
ATOM 2450 C C . ASP D 2 71 ? -8.048 -16.424 -43.224 1.00 22.21 91 ASP D C 1
ATOM 2451 O O . ASP D 2 71 ? -8.487 -15.897 -42.218 1.00 23.67 91 ASP D O 1
ATOM 2456 N N . ASN D 2 72 ? -7.476 -17.620 -43.204 1.00 20.36 92 ASN D N 1
ATOM 2457 C CA . ASN D 2 72 ? -7.277 -18.411 -41.964 1.00 22.35 92 ASN D CA 1
ATOM 2458 C C . ASN D 2 72 ? -5.786 -18.504 -41.568 1.00 18.75 92 ASN D C 1
ATOM 2459 O O . ASN D 2 72 ? -5.402 -19.355 -40.770 1.00 19.68 92 ASN D O 1
ATOM 2464 N N . CYS D 2 73 ? -4.965 -17.595 -42.122 1.00 17.05 93 CYS D N 1
ATOM 2465 C CA . CYS D 2 73 ? -3.552 -17.469 -41.766 1.00 15.69 93 CYS D CA 1
ATOM 2466 C C . CYS D 2 73 ? -2.733 -18.644 -42.215 1.00 16.75 93 CYS D C 1
ATOM 2467 O O . CYS D 2 73 ? -1.593 -18.781 -41.763 1.00 18.31 93 CYS D O 1
ATOM 2470 N N . ASN D 2 74 ? -3.217 -19.424 -43.192 1.00 16.77 94 ASN D N 1
ATOM 2471 C CA . ASN D 2 74 ? -2.349 -20.394 -43.839 1.00 17.29 94 ASN D CA 1
ATOM 2472 C C . ASN D 2 74 ? -1.392 -19.673 -44.794 1.00 16.53 94 ASN D C 1
ATOM 2473 O O . ASN D 2 74 ? -1.821 -18.836 -45.594 1.00 17.25 94 ASN D O 1
ATOM 2478 N N . LEU D 2 75 ? -0.114 -20.005 -44.701 1.00 15.64 95 LEU D N 1
ATOM 2479 C CA . LEU D 2 75 ? 0.907 -19.333 -45.438 1.00 15.04 95 LEU D CA 1
ATOM 2480 C C . LEU D 2 75 ? 1.385 -20.231 -46.582 1.00 15.45 95 LEU D C 1
ATOM 2481 O O . LEU D 2 75 ? 1.623 -21.423 -46.377 1.00 17.58 95 LEU D O 1
ATOM 2486 N N . SER D 2 76 ? 1.535 -19.617 -47.760 1.00 16.96 96 SER D N 1
ATOM 2487 C CA A SER D 2 76 ? 1.958 -20.339 -48.966 0.50 18.24 96 SER D CA 1
ATOM 2488 C CA B SER D 2 76 ? 2.012 -20.359 -48.924 0.50 17.47 96 SER D CA 1
ATOM 2489 C C . SER D 2 76 ? 3.165 -19.656 -49.590 1.00 16.64 96 SER D C 1
ATOM 2490 O O . SER D 2 76 ? 3.180 -18.458 -49.715 1.00 17.12 96 SER D O 1
ATOM 2495 N N . GLY D 2 77 ? 4.142 -20.431 -50.048 1.00 18.28 97 GLY D N 1
ATOM 2496 C CA . GLY D 2 77 ? 5.268 -19.898 -50.829 1.00 19.78 97 GLY D CA 1
ATOM 2497 C C . GLY D 2 77 ? 6.242 -21.016 -51.173 1.00 19.51 97 GLY D C 1
ATOM 2498 O O . GLY D 2 77 ? 6.144 -22.118 -50.629 1.00 23.00 97 GLY D O 1
ATOM 2499 N N . ASP D 2 78 ? 7.278 -20.609 -51.899 1.00 18.84 98 ASP D N 1
ATOM 2500 C CA . ASP D 2 78 ? 8.384 -21.439 -52.387 1.00 22.85 98 ASP D CA 1
ATOM 2501 C C . ASP D 2 78 ? 9.463 -21.587 -51.348 1.00 19.85 98 ASP D C 1
ATOM 2502 O O . ASP D 2 78 ? 10.496 -20.976 -51.455 1.00 25.52 98 ASP D O 1
ATOM 2507 N N . PHE D 2 79 ? 9.181 -22.325 -50.263 1.00 20.14 99 PHE D N 1
ATOM 2508 C CA . PHE D 2 79 ? 10.122 -22.453 -49.164 1.00 19.64 99 PHE D CA 1
ATOM 2509 C C . PHE D 2 79 ? 11.299 -23.305 -49.584 1.00 19.41 99 PHE D C 1
ATOM 2510 O O . PHE D 2 79 ? 11.114 -24.365 -50.211 1.00 22.83 99 PHE D O 1
ATOM 2518 N N . PRO D 2 80 ? 12.533 -22.932 -49.176 1.00 17.99 100 PRO D N 1
ATOM 2519 C CA . PRO D 2 80 ? 13.669 -23.813 -49.464 1.00 19.81 100 PRO D CA 1
ATOM 2520 C C . PRO D 2 80 ? 13.534 -25.152 -48.696 1.00 17.73 100 PRO D C 1
ATOM 2521 O O . PRO D 2 80 ? 12.945 -25.174 -47.608 1.00 19.06 100 PRO D O 1
ATOM 2525 N N . PRO D 2 81 ? 14.106 -26.247 -49.240 1.00 19.27 101 PRO D N 1
ATOM 2526 C CA . PRO D 2 81 ? 14.033 -27.509 -48.511 1.00 18.96 101 PRO D CA 1
ATOM 2527 C C . PRO D 2 81 ? 14.516 -27.347 -47.079 1.00 17.22 101 PRO D C 1
ATOM 2528 O O . PRO D 2 81 ? 15.563 -26.733 -46.847 1.00 19.30 101 PRO D O 1
ATOM 2532 N N . GLY D 2 82 ? 13.766 -27.941 -46.187 1.00 18.40 102 GLY D N 1
ATOM 2533 C CA . GLY D 2 82 ? 14.132 -27.902 -44.769 1.00 19.21 102 GLY D CA 1
ATOM 2534 C C . GLY D 2 82 ? 13.654 -26.689 -44.072 1.00 18.19 102 GLY D C 1
ATOM 2535 O O . GLY D 2 82 ? 13.687 -26.684 -42.843 1.00 18.78 102 GLY D O 1
ATOM 2536 N N . TRP D 2 83 ? 13.125 -25.672 -44.722 1.00 16.51 103 TRP D N 1
ATOM 2537 C CA . TRP D 2 83 ? 12.609 -24.497 -44.075 1.00 15.12 103 TRP D CA 1
ATOM 2538 C C . TRP D 2 83 ? 11.127 -24.365 -44.307 1.00 14.80 103 TRP D C 1
ATOM 2539 O O . TRP D 2 83 ? 10.636 -24.720 -45.397 1.00 17.19 103 TRP D O 1
ATOM 2550 N N . ILE D 2 84 ? 10.406 -23.782 -43.336 1.00 15.39 104 ILE D N 1
ATOM 2551 C CA . ILE D 2 84 ? 9.016 -23.510 -43.521 1.00 14.61 104 ILE D CA 1
ATOM 2552 C C . ILE D 2 84 ? 8.636 -22.290 -42.692 1.00 13.33 104 ILE D C 1
ATOM 2553 O O . ILE D 2 84 ? 9.252 -22.040 -41.636 1.00 15.13 104 ILE D O 1
ATOM 2558 N N . VAL D 2 85 ? 7.624 -21.548 -43.124 1.00 13.58 105 VAL D N 1
ATOM 2559 C CA . VAL D 2 85 ? 6.957 -20.538 -42.321 1.00 12.52 105 VAL D CA 1
ATOM 2560 C C . VAL D 2 85 ? 5.506 -20.955 -42.214 1.00 12.64 105 VAL D C 1
ATOM 2561 O O . VAL D 2 85 ? 4.858 -21.197 -43.211 1.00 13.95 105 VAL D O 1
ATOM 2565 N N . LEU D 2 86 ? 5.008 -21.133 -40.968 1.00 12.68 106 LEU D N 1
ATOM 2566 C CA . LEU D 2 86 ? 3.662 -21.587 -40.683 1.00 12.64 106 LEU D CA 1
ATOM 2567 C C . LEU D 2 86 ? 2.888 -20.524 -39.955 1.00 12.24 106 LEU D C 1
ATOM 2568 O O . LEU D 2 86 ? 3.438 -19.847 -39.073 1.00 13.73 106 LEU D O 1
ATOM 2573 N N . GLY D 2 87 ? 1.622 -20.355 -40.315 1.00 13.12 107 GLY D N 1
ATOM 2574 C CA . GLY D 2 87 ? 0.789 -19.371 -39.726 1.00 13.23 107 GLY D CA 1
ATOM 2575 C C . GLY D 2 87 ? -0.360 -19.915 -38.885 1.00 14.22 107 GLY D C 1
ATOM 2576 O O . GLY D 2 87 ? -0.802 -21.057 -39.094 1.00 16.77 107 GLY D O 1
ATOM 2577 N N . LYS D 2 88 ? -0.887 -19.058 -38.007 1.00 14.04 108 LYS D N 1
ATOM 2578 C CA . LYS D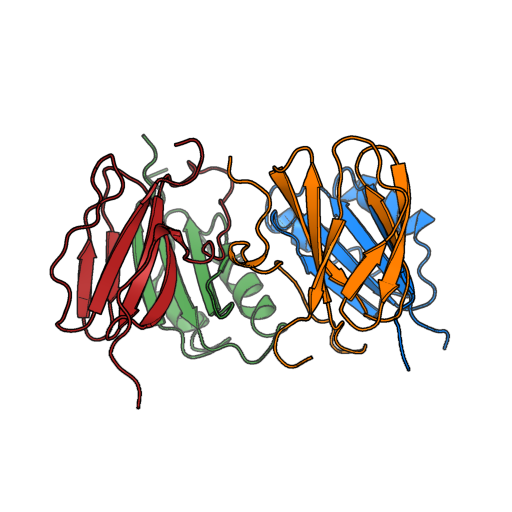 2 88 ? -2.169 -19.368 -37.316 1.00 16.87 108 LYS D CA 1
ATOM 2579 C C . LYS D 2 88 ? -2.788 -18.072 -36.886 1.00 15.16 108 LYS D C 1
ATOM 2580 O O . LYS D 2 88 ? -2.122 -17.063 -36.618 1.00 14.93 108 LYS D O 1
ATOM 2586 N N . LYS D 2 89 ? -4.104 -18.091 -36.800 1.00 16.28 109 LYS D N 1
ATOM 2587 C CA . LYS D 2 89 ? -4.816 -16.932 -36.378 1.00 15.16 109 LYS D CA 1
ATOM 2588 C C . LYS D 2 89 ? -4.530 -16.649 -34.874 1.00 14.60 109 LYS D C 1
ATOM 2589 O O . LYS D 2 89 ? -4.545 -17.584 -34.076 1.00 16.38 109 LYS D O 1
ATOM 2595 N N . ARG D 2 90 ? -4.451 -15.393 -34.556 1.00 13.97 110 ARG D N 1
ATOM 2596 C CA . ARG D 2 90 ? -4.291 -14.949 -33.165 1.00 14.73 110 ARG D CA 1
ATOM 2597 C C . ARG D 2 90 ? -5.632 -15.077 -32.458 1.00 16.54 110 ARG D C 1
ATOM 2598 O O . ARG D 2 90 ? -6.708 -15.032 -33.062 1.00 18.00 110 ARG D O 1
ATOM 2606 N N . PRO D 2 91 ? -5.619 -15.147 -31.113 1.00 17.38 111 PRO D N 1
ATOM 2607 C CA . PRO D 2 91 ? -6.854 -15.242 -30.303 1.00 20.47 111 PRO D CA 1
ATOM 2608 C C . PRO D 2 91 ? -7.790 -14.082 -30.584 1.00 22.13 111 PRO D C 1
ATOM 2609 O O . PRO D 2 91 ? -7.348 -12.938 -30.713 1.00 21.61 111 PRO D O 1
ATOM 2613 N N . GLY D 2 92 ? -9.068 -14.400 -30.738 1.00 22.61 112 GLY D N 1
ATOM 2614 C CA . GLY D 2 92 ? -10.075 -13.391 -31.002 1.00 27.75 112 GLY D CA 1
ATOM 2615 C C . GLY D 2 92 ? -10.252 -12.975 -32.445 1.00 25.96 112 GLY D C 1
ATOM 2616 O O . GLY D 2 92 ? -11.215 -12.260 -32.724 1.00 33.16 112 GLY D O 1
ATOM 2617 N N . PHE D 2 93 ? -9.378 -13.391 -33.369 1.00 23.36 113 PHE D N 1
ATOM 2618 C CA . PHE D 2 93 ? -9.537 -13.021 -34.810 1.00 25.86 113 PHE D CA 1
ATOM 2619 C C . PHE D 2 93 ? -10.113 -14.125 -35.715 1.00 36.11 113 PHE D C 1
ATOM 2620 O O . PHE D 2 93 ? -10.449 -13.877 -36.910 1.00 35.91 113 PHE D O 1
#

Organism: Oryza sativa subsp. japonica (NCBI:txid39947)

Secondary structure (DSSP, 8-state):
-PPPEEEEEE----SHHHHHHHHHHHHTSTTEEEEEEESTTS-EEEEEESS--HHHHHHHHHHHT---EEEEEEE----/-PPP-GGGSPPP-----TTSPPP-EEEEEEETTEEEEEEEE-SSEEEEEEETTEEEEEEE-TT--EE--PPTTEEEEEEEPTT-/----EEEEEE---SSHHHHHHHHHHHHTSTTEEEEEEESTTS-EEEEEESS--HHHHHHHHHHHT---EEEEEEE----/----PPP-GGGPPPP-----TTSPPP-EEEEEEETTEEEEEEEE-SSEEEEEEETTEEEEEEE-TT--EES-PPTTEEEEEEEPTT-

CATH classification: 3.30.70.100

Nearest PDB structures (foldseek):
  6fu9-assembly1_A  TM=1.008E+00  e=1.061E-14  Oryza sativa Japonica Group
  6r8k-assembly1_B  TM=9.863E-01  e=1.143E-10  Oryza sativa Japonica Group
  7bnt-assembly1_B  TM=9.447E-01  e=2.947E-10  synthetic construct
  7qzd-assembly1_A  TM=9.621E-01  e=1.260E-09  Oryza sativa Japonica Group
  7nlj-assembly1_A  TM=9.493E-01  e=1.678E-08  Setaria italica

B-factor: mean 23.49, std 11.52, range [11.08, 173.87]

InterPro domains:
  IPR002182 NB-ARC [PF00931] (279-444)
  IPR003591 Leucine-rich repeat, typical subtype [SM00369] (731-754)
  IPR003591 Leucine-rich repeat, typical subtype [SM00369] (777-800)
  IPR003591 Leucine-rich repeat, typical subtype [SM00369] (823-846)
  IPR006121 Heavy metal-associated domain, HMA [PS50846] (189-258)
  IPR027417 P-loop containing nucleoside triphosphate hydrolase [G3DSA:3.40.50.300] (264-420)
  IPR027417 P-loop containing nucleoside triphosphate hydrolase [SSF52540] (262-543)
  IPR032675 Leucine-rich repeat domain superfamily [G3DSA:3.80.10.10] (673-1046)
  IPR036388 Winged helix-like DNA-binding domain superfamily [G3DSA:1.10.10.10] (523-612)
  IPR041118 Disease resistance, N-terminal [PF18052] (15-94)
  IPR044974 Disease resistance protein, plants [PTHR23155] (42-1000)
  IPR055414 Disease resistance R13L4/SHOC-2-like, LRR domain [PF23598] (676-756)
  IPR055414 Disease resistance R13L4/SHOC-2-like, LRR domain [PF23598] (798-867)
  IPR055414 Disease resistance R13L4/SHOC-2-like, LRR domain [PF23598] (910-1056)
  IPR058922 Disease resistance protein, winged helix domain [PF23559] (551-605)

Solvent-accessible surface area: 15928 Å² total; per-residue (Å²): 124,44,74,23,42,15,2,4,0,48,0,84,18,132,54,31,142,19,32,84,8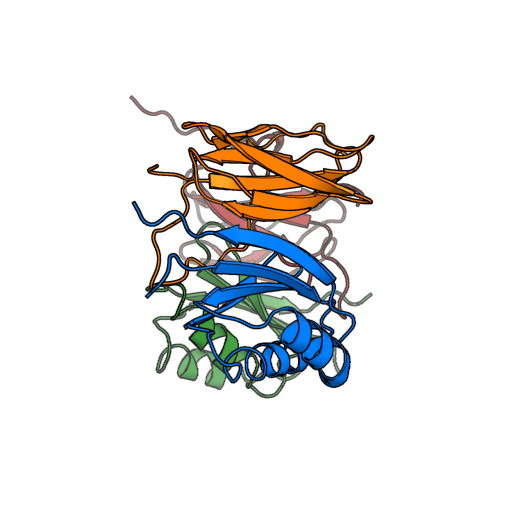1,0,58,69,30,0,64,100,32,130,19,24,116,26,26,8,32,5,0,8,106,20,15,7,0,12,0,1,0,53,56,12,72,25,131,98,3,10,44,24,0,120,161,125,24,15,92,1,103,45,14,4,68,13,57,0,31,77,179,231,69,81,53,52,33,70,42,12,26,51,4,32,25,35,32,10,108,70,19,59,64,7,31,0,5,3,0,9,3,94,104,86,95,37,66,5,0,4,13,7,8,8,63,56,70,11,58,0,54,0,24,94,68,120,5,85,1,113,12,60,94,91,0,86,24,68,36,126,46,10,133,36,44,62,1,51,14,50,66,21,114,90,117,124,50,79,20,33,14,2,3,0,52,0,83,26,133,66,16,134,14,33,59,111,0,43,67,29,0,38,98,33,132,21,22,115,12,8,1,20,4,1,53,120,48,20,7,0,11,0,0,0,56,60,14,66,31,145,100,3,10,37,19,0,117,161,115,24,13,90,0,110,50,14,4,66,13,62,0,18,74,180,230,167,122,131,150,94,49,63,34,67,182,37,83,18,0,22,29,26,47,14,77,86,19,57,65,8,31,0,11,4,3,9,3,107,84,33,60,51,66,5,0,2,14,6,9,7,55,53,74,11,60,0,58,0,23,89,74,120,5,83,1,114,11,61,100,103,0,83,24,72,36,131,46,11,134,49,47,61,0,49,12,57,65,18,82,86,119

Radius of gyration: 20.57 Å; Cα contacts (8 Å, |Δi|>4): 739; chains: 4; bounding box: 38×58×52 Å

Sequence (329 aa):
GGEMQKIVFKIPMVDDKSRTKAMSSLVASSTVGVHSVAIAGDLRDQVVVVGDGIDSINLVSALRKKVGPAMFLEVSQVKEDKRAIDLSRERDPNFFDHPGIPVPECFWFMFKNNVRQDAGTCYSSWKKMDMKVGPNWVHIKSDDNCNLSGDDFPPGWIIVLGKKRPGFGGEMQKIVFKIPMVDDKSSRTKAMSLVASSTVGVHHSSVAIAGDLRDQVVVVGDGIDSINLVSALRRKKVGPAMFLEVSQVKEDYIEKRAIDLSRERDPNFFDHPGIPVPECFWFMFKNNVRQDAGTCYSSWKKMDMKVGPNWVHIKSDDNCNLSSGDFPPGWIVLGKKRPGF

Foldseek 3Di:
DDFKKKWKKFFDAPDVVLVVQLQVLLVPFPFWDHWAQDDPNSGIIITMGGPTPVVVSCVVCCVRRGNMDTDDIDTDPDD/DDADDVVPDDFAPEDQDPPDDGAFKKKFKFFQRHTDHIYGHHAQAWDWDDHPPDIWIWHHHNQRAIDTDHDPRMDMGMGTDPPD/DDFKKKWKKFFDADDPVLLVQLLVLQVPFPFWDDWAQDDPVSGIIITMGGPGPVVVSCVCCCVGRGNIDTDDIDTDDPD/DDDQDDADPVPDDFAPEDQDPPDDGAFKKKFKFASNHTDHIYGHHAQAWDWDDHPPDIWIWHHHNQRAIDTDHDPRMDMGMGTDPPD